Protein AF-A0A7Y1Y963-F1 (afdb_monomer)

Structure (mmCIF, N/CA/C/O backbone):
data_AF-A0A7Y1Y963-F1
#
_entry.id   AF-A0A7Y1Y963-F1
#
loop_
_atom_site.group_PDB
_atom_site.id
_atom_site.type_symbol
_atom_site.label_atom_id
_atom_site.label_alt_id
_atom_site.label_comp_id
_atom_site.label_asym_id
_atom_site.label_entity_id
_atom_site.label_seq_id
_atom_site.pdbx_PDB_ins_code
_atom_site.Cartn_x
_atom_site.Cartn_y
_atom_site.Cartn_z
_atom_site.occupancy
_atom_site.B_iso_or_equiv
_atom_site.auth_seq_id
_atom_site.auth_comp_id
_atom_site.auth_asym_id
_atom_site.auth_atom_id
_atom_site.pdbx_PDB_model_num
ATOM 1 N N . ILE A 1 1 ? 3.662 12.712 -25.554 1.00 60.94 1 ILE A N 1
ATOM 2 C CA . ILE A 1 1 ? 3.198 12.546 -24.156 1.00 60.94 1 ILE A CA 1
ATOM 3 C C . ILE A 1 1 ? 4.398 12.846 -23.269 1.00 60.94 1 ILE A C 1
ATOM 5 O O . ILE A 1 1 ? 5.497 12.451 -23.647 1.00 60.94 1 ILE A O 1
ATOM 9 N N . GLY A 1 2 ? 4.255 13.636 -22.201 1.00 76.06 2 GLY A N 1
ATOM 10 C CA . GLY A 1 2 ? 5.380 13.885 -21.294 1.00 76.06 2 GLY A CA 1
ATOM 11 C C . GLY A 1 2 ? 5.739 12.618 -20.499 1.00 76.06 2 GLY A C 1
ATOM 12 O O . GLY A 1 2 ? 4.855 11.796 -20.269 1.00 76.06 2 GLY A O 1
ATOM 13 N N . PRO A 1 3 ? 6.986 12.439 -20.021 1.00 73.12 3 PRO A N 1
ATOM 14 C CA . PRO A 1 3 ? 7.377 11.244 -19.255 1.00 73.12 3 PRO A CA 1
ATOM 15 C C . PRO A 1 3 ? 6.516 10.987 -18.005 1.00 73.12 3 PRO A C 1
ATOM 17 O O . PRO A 1 3 ? 6.282 9.843 -17.624 1.00 73.12 3 PRO A O 1
ATOM 20 N N . TRP A 1 4 ? 6.015 12.057 -17.381 1.00 78.69 4 TRP A N 1
ATOM 21 C CA . TRP A 1 4 ? 5.123 11.985 -16.222 1.00 78.69 4 TRP A CA 1
ATOM 22 C C . TRP A 1 4 ? 3.708 11.535 -16.593 1.00 78.69 4 TRP A C 1
ATOM 24 O O . TRP A 1 4 ? 3.141 10.701 -15.895 1.00 78.69 4 TRP A O 1
ATOM 34 N N . ASP A 1 5 ? 3.181 12.026 -17.717 1.00 86.19 5 ASP A N 1
ATOM 35 C CA . ASP A 1 5 ? 1.868 11.625 -18.229 1.00 86.19 5 ASP A CA 1
ATOM 36 C C . ASP A 1 5 ? 1.871 10.141 -18.626 1.00 86.19 5 ASP A C 1
ATOM 38 O O . ASP A 1 5 ? 0.906 9.431 -18.361 1.00 86.19 5 ASP A O 1
ATOM 42 N N . LEU A 1 6 ? 2.979 9.660 -19.210 1.00 87.81 6 LEU A N 1
ATOM 43 C CA . LEU A 1 6 ? 3.146 8.254 -19.579 1.00 87.81 6 LEU A CA 1
ATOM 44 C C . LEU A 1 6 ? 3.173 7.348 -18.344 1.00 87.81 6 LEU A C 1
ATOM 46 O O . LEU A 1 6 ? 2.456 6.351 -18.300 1.00 87.81 6 LEU A O 1
ATOM 50 N N . ARG A 1 7 ? 3.942 7.717 -17.310 1.00 91.44 7 ARG A N 1
ATOM 51 C CA . ARG A 1 7 ? 3.948 6.978 -16.039 1.00 91.44 7 ARG A CA 1
ATOM 52 C C . ARG A 1 7 ? 2.545 6.887 -15.458 1.00 91.44 7 ARG A C 1
ATOM 54 O O . ARG A 1 7 ? 2.111 5.803 -15.080 1.00 91.44 7 ARG A O 1
ATOM 61 N N . ASP A 1 8 ? 1.854 8.017 -15.358 1.00 91.62 8 ASP A N 1
ATOM 62 C CA . ASP A 1 8 ? 0.536 8.058 -14.735 1.00 91.62 8 ASP A CA 1
ATOM 63 C C . ASP A 1 8 ? -0.476 7.247 -15.564 1.00 91.62 8 ASP A C 1
ATOM 65 O O . ASP A 1 8 ? -1.256 6.489 -14.993 1.00 91.62 8 ASP A O 1
ATOM 69 N N . GLN A 1 9 ? -0.406 7.299 -16.899 1.00 93.31 9 GLN A N 1
ATOM 70 C CA . GLN A 1 9 ? -1.213 6.463 -17.793 1.00 93.31 9 GLN A CA 1
ATOM 71 C C . GLN A 1 9 ? -0.956 4.960 -17.591 1.00 93.31 9 GLN A C 1
ATOM 73 O O . GLN A 1 9 ? -1.911 4.184 -17.547 1.00 93.31 9 GLN A O 1
ATOM 78 N N . MET A 1 10 ? 0.308 4.553 -17.449 1.00 92.94 10 MET A N 1
ATOM 79 C CA . MET A 1 10 ? 0.702 3.151 -17.273 1.00 92.94 10 MET A CA 1
ATOM 8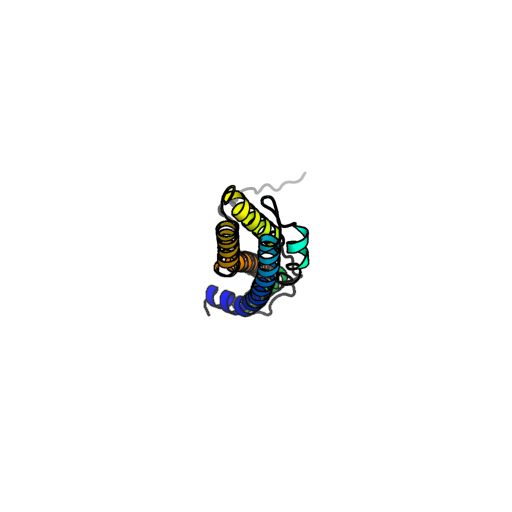0 C C . MET A 1 10 ? 0.369 2.616 -15.872 1.00 92.94 10 MET A C 1
ATOM 82 O O . MET A 1 10 ? -0.085 1.483 -15.725 1.00 92.94 10 MET A O 1
ATOM 86 N N . LEU A 1 11 ? 0.545 3.433 -14.829 1.00 94.50 11 LEU A N 1
ATOM 87 C CA . LEU A 1 11 ? 0.325 3.020 -13.440 1.00 94.50 11 LEU A CA 1
ATOM 88 C C . LEU A 1 11 ? -1.129 3.125 -12.982 1.00 94.50 11 LEU A C 1
ATOM 90 O O . LEU A 1 11 ? -1.519 2.419 -12.051 1.00 94.50 11 LEU A O 1
ATOM 94 N N . MET A 1 12 ? -1.948 3.986 -13.588 1.00 94.38 12 MET A N 1
ATOM 95 C CA . MET A 1 12 ? -3.344 4.176 -13.185 1.00 94.38 12 MET A CA 1
ATOM 96 C C . MET A 1 12 ? -4.179 2.882 -13.150 1.00 94.38 12 MET A C 1
ATOM 98 O O . MET A 1 12 ? -4.842 2.663 -12.134 1.00 94.38 12 MET A O 1
ATOM 102 N N . PRO A 1 13 ? -4.179 2.002 -14.174 1.00 91.50 13 PRO A N 1
ATOM 103 C CA . PRO A 1 13 ? -4.966 0.769 -14.108 1.00 91.50 13 PRO A CA 1
ATOM 104 C C . PRO A 1 13 ? -4.493 -0.157 -12.979 1.00 91.50 13 PRO A C 1
ATOM 106 O O . PRO A 1 13 ? -5.315 -0.631 -12.193 1.00 91.50 13 PRO A O 1
ATOM 109 N N . VAL A 1 14 ? -3.175 -0.328 -12.846 1.00 90.62 14 VAL A N 1
ATOM 110 C CA . VAL A 1 14 ? -2.538 -1.194 -11.844 1.00 90.62 14 VAL A CA 1
ATOM 111 C C . VAL A 1 14 ? -2.848 -0.708 -10.421 1.00 90.62 14 VAL A C 1
ATOM 113 O O . VAL A 1 14 ? -3.318 -1.458 -9.565 1.00 90.62 14 VAL A O 1
ATOM 116 N N . THR A 1 15 ? -2.626 0.581 -10.160 1.00 94.06 15 THR A N 1
ATOM 117 C CA . THR A 1 15 ? -2.832 1.177 -8.832 1.00 94.06 15 THR A CA 1
ATOM 118 C C . THR A 1 15 ? -4.307 1.223 -8.434 1.00 94.06 15 THR A C 1
ATOM 120 O O . THR A 1 15 ? -4.620 0.973 -7.270 1.00 94.06 15 THR A O 1
ATOM 123 N N . ASN A 1 16 ? -5.228 1.476 -9.371 1.00 93.94 16 ASN A N 1
ATOM 124 C CA . ASN A 1 16 ? -6.666 1.511 -9.091 1.00 93.94 16 ASN A CA 1
ATOM 125 C C . ASN A 1 16 ? -7.220 0.150 -8.661 1.00 93.94 16 ASN A C 1
ATOM 127 O O . ASN A 1 16 ? -8.017 0.083 -7.721 1.00 93.94 16 ASN A O 1
ATOM 131 N N . GLU A 1 17 ? -6.818 -0.928 -9.335 1.00 91.88 17 GLU A N 1
ATOM 132 C CA . GLU A 1 17 ? -7.259 -2.278 -8.985 1.00 91.88 17 GLU A CA 1
ATOM 133 C C . GLU A 1 17 ? -6.787 -2.666 -7.579 1.00 91.88 17 GLU A C 1
ATOM 135 O O . GLU A 1 17 ? -7.600 -3.024 -6.719 1.00 91.88 17 GLU A O 1
ATOM 140 N N . VAL A 1 18 ? -5.488 -2.503 -7.320 1.00 92.31 18 VAL A N 1
ATOM 141 C CA . VAL A 1 18 ? -4.861 -2.787 -6.023 1.00 92.31 18 VAL A CA 1
ATOM 142 C C . VAL A 1 18 ? -5.507 -1.955 -4.914 1.00 92.31 18 VAL A C 1
ATOM 144 O O . VAL A 1 18 ? -5.887 -2.491 -3.870 1.00 92.31 18 VAL A O 1
ATOM 147 N N . LEU A 1 19 ? -5.736 -0.658 -5.147 1.00 93.69 19 LEU A N 1
ATOM 148 C CA . LEU A 1 19 ? -6.400 0.205 -4.170 1.00 93.69 19 LEU A CA 1
ATOM 149 C C . LEU A 1 19 ? -7.834 -0.215 -3.887 1.00 93.69 19 LEU A C 1
ATOM 151 O O . LEU A 1 19 ? -8.263 -0.153 -2.734 1.00 93.69 19 LEU A O 1
ATOM 155 N N . ARG A 1 20 ? -8.587 -0.644 -4.902 1.00 93.38 20 ARG A N 1
ATOM 156 C CA . ARG A 1 20 ? -9.955 -1.126 -4.700 1.00 93.38 20 ARG A CA 1
ATOM 157 C C . ARG A 1 20 ? -9.974 -2.353 -3.793 1.00 93.38 20 ARG A C 1
ATOM 159 O O . ARG A 1 20 ? -10.817 -2.425 -2.898 1.00 93.38 20 ARG A O 1
ATOM 166 N N . ASN A 1 21 ? -9.045 -3.282 -4.004 1.00 92.50 21 ASN A N 1
ATOM 167 C CA . ASN A 1 21 ? -8.949 -4.508 -3.219 1.00 92.50 21 ASN A CA 1
ATOM 168 C C . ASN A 1 21 ? -8.524 -4.212 -1.775 1.00 92.50 21 ASN A C 1
ATOM 170 O O . ASN A 1 21 ? -9.249 -4.578 -0.852 1.00 92.50 21 ASN A O 1
ATOM 174 N N . ILE A 1 22 ? -7.447 -3.444 -1.578 1.00 93.75 22 ILE A N 1
ATOM 175 C CA . ILE A 1 22 ? -6.974 -3.046 -0.242 1.00 93.75 22 ILE A CA 1
ATOM 176 C C . ILE A 1 22 ? -8.062 -2.284 0.520 1.00 93.75 22 ILE A C 1
ATOM 178 O O . ILE A 1 22 ? -8.340 -2.586 1.677 1.00 93.75 22 ILE A O 1
ATOM 182 N N . LYS A 1 23 ? -8.736 -1.311 -0.110 1.00 94.75 23 LYS A N 1
ATOM 183 C CA . LYS A 1 23 ? -9.799 -0.541 0.562 1.00 94.75 23 LYS A CA 1
ATOM 184 C C . LYS A 1 23 ? -10.974 -1.427 0.981 1.00 94.75 23 LYS A C 1
ATOM 186 O O . LYS A 1 23 ? -11.581 -1.136 2.011 1.00 94.75 23 LYS A O 1
ATOM 191 N N . ARG A 1 24 ? -11.291 -2.486 0.225 1.00 94.44 24 ARG A N 1
ATOM 192 C CA . ARG A 1 24 ? -12.312 -3.472 0.611 1.00 94.44 24 ARG A CA 1
ATOM 193 C C . ARG A 1 24 ? -11.866 -4.276 1.830 1.00 94.44 24 ARG A C 1
ATOM 195 O O . ARG A 1 24 ? -12.595 -4.319 2.810 1.00 94.44 24 ARG A O 1
ATOM 202 N N . GLU A 1 25 ? -10.655 -4.819 1.801 1.00 94.00 25 GLU 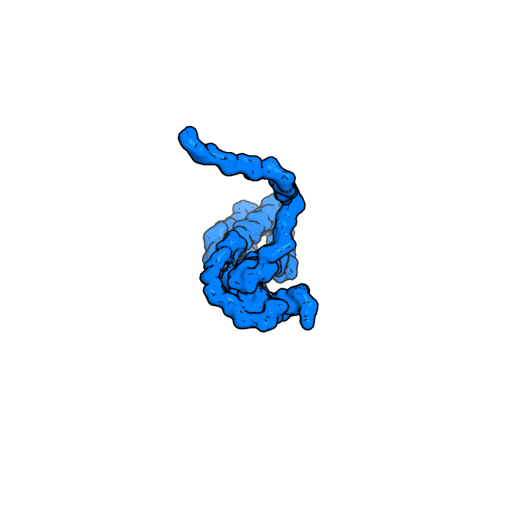A N 1
ATOM 203 C CA . GLU A 1 25 ? -10.098 -5.598 2.914 1.00 94.00 25 GLU A CA 1
ATOM 204 C C . GLU A 1 25 ? -9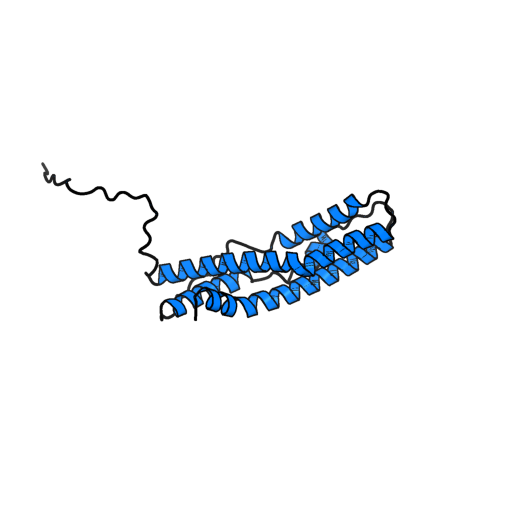.987 -4.763 4.200 1.00 94.00 25 GLU A C 1
ATOM 206 O O . GLU A 1 25 ? -10.311 -5.242 5.283 1.00 94.00 25 GLU A O 1
ATOM 211 N N . ILE A 1 26 ? -9.627 -3.477 4.099 1.00 95.50 26 ILE A N 1
ATOM 212 C CA . ILE A 1 26 ? -9.620 -2.566 5.254 1.00 95.50 26 ILE A CA 1
ATOM 213 C C . ILE A 1 26 ? -11.026 -2.411 5.855 1.00 95.50 26 ILE A C 1
ATOM 215 O O . ILE A 1 26 ? -11.158 -2.339 7.075 1.00 95.50 26 ILE A O 1
ATOM 219 N N . VAL A 1 27 ? -12.081 -2.353 5.032 1.00 96.00 27 VAL A N 1
ATOM 220 C CA . VAL A 1 27 ? -13.468 -2.313 5.534 1.00 96.00 27 VAL A CA 1
ATOM 221 C C . VAL A 1 27 ? -13.825 -3.610 6.254 1.00 96.00 27 VAL A C 1
ATOM 223 O O . VAL A 1 27 ? -14.456 -3.559 7.308 1.00 96.00 27 VAL A O 1
ATOM 226 N N . ASP A 1 28 ? -13.398 -4.752 5.723 1.00 95.06 28 ASP A N 1
ATOM 227 C CA . ASP A 1 28 ? -13.655 -6.054 6.336 1.00 95.06 28 ASP A CA 1
ATOM 228 C C . ASP A 1 28 ? -12.988 -6.148 7.723 1.00 95.06 28 ASP A C 1
ATOM 230 O O . ASP A 1 28 ? -13.656 -6.491 8.702 1.00 95.06 28 ASP A O 1
ATOM 234 N N . VAL A 1 29 ? -11.721 -5.725 7.854 1.00 95.38 29 VAL A N 1
ATOM 235 C CA . VAL A 1 29 ? -11.035 -5.632 9.160 1.00 95.38 29 VAL A CA 1
ATOM 236 C C . VAL A 1 29 ? -11.720 -4.625 10.084 1.00 95.38 29 VAL A C 1
ATOM 238 O O . VAL A 1 29 ? -11.922 -4.916 11.261 1.00 95.38 29 VAL A O 1
ATOM 241 N N . GLN A 1 30 ? -12.105 -3.451 9.572 1.00 96.62 30 GLN A N 1
ATOM 242 C CA . GLN A 1 30 ? -12.792 -2.428 10.362 1.00 96.62 30 GLN A CA 1
ATOM 243 C C . GLN A 1 30 ? -14.062 -2.983 11.012 1.00 96.62 30 GLN A C 1
ATOM 245 O O . GLN A 1 30 ? -14.306 -2.730 12.192 1.00 96.62 30 GLN A O 1
ATOM 250 N N . ASN A 1 31 ? -14.872 -3.715 10.249 1.00 95.88 31 ASN A N 1
ATOM 251 C CA . ASN A 1 31 ? -16.124 -4.274 10.746 1.00 95.88 31 ASN A CA 1
ATOM 252 C C . ASN A 1 31 ? -15.880 -5.300 11.858 1.00 95.88 31 ASN A C 1
ATOM 254 O O . ASN A 1 31 ? -16.574 -5.259 12.869 1.00 95.88 31 ASN A O 1
ATOM 258 N N . LEU A 1 32 ? -14.872 -6.166 11.703 1.00 94.56 32 LEU A N 1
ATOM 259 C CA . LEU A 1 32 ? -14.491 -7.142 12.728 1.00 94.56 32 LEU A CA 1
ATOM 260 C C . LEU A 1 32 ? -14.006 -6.455 14.007 1.00 94.56 32 LEU A C 1
ATOM 262 O O . LEU A 1 32 ? -14.518 -6.728 15.087 1.00 94.56 32 LEU A O 1
ATOM 266 N N . VAL A 1 33 ? -13.070 -5.512 13.878 1.00 95.12 33 VAL A N 1
ATOM 267 C CA . VAL A 1 33 ? -12.499 -4.784 15.018 1.00 95.12 33 VAL A CA 1
ATOM 268 C C . VAL A 1 33 ? -13.572 -4.007 15.780 1.00 95.12 33 VAL A C 1
ATOM 270 O O . VAL A 1 33 ? -13.591 -4.038 17.005 1.00 95.12 33 VAL A O 1
ATOM 273 N N . LEU A 1 34 ? -14.462 -3.297 15.080 1.00 94.12 34 LEU A N 1
ATOM 274 C CA . LEU A 1 34 ? -15.518 -2.520 15.736 1.00 94.12 34 LEU A CA 1
ATOM 275 C C . LEU A 1 34 ? -16.587 -3.407 16.381 1.00 94.12 34 LEU A C 1
ATOM 277 O O . LEU A 1 34 ? -17.174 -2.992 17.380 1.00 94.12 34 LEU A O 1
ATOM 281 N N . GLU A 1 35 ? -16.841 -4.595 15.831 1.00 93.25 35 GLU A N 1
ATOM 282 C CA . GLU A 1 35 ? -17.748 -5.558 16.449 1.00 93.25 35 GLU A CA 1
ATOM 283 C C . GLU A 1 35 ? -17.140 -6.162 17.719 1.00 93.25 35 GLU A C 1
ATOM 285 O O . GLU A 1 35 ? -17.793 -6.125 18.758 1.00 93.25 35 GLU A O 1
ATOM 290 N N . GLU A 1 36 ? -15.881 -6.615 17.685 1.00 92.12 36 GLU A N 1
ATOM 291 C CA . GLU A 1 36 ? -15.203 -7.148 18.879 1.00 92.12 36 GLU A CA 1
ATOM 292 C C . GLU A 1 36 ? -15.087 -6.088 19.983 1.00 92.12 36 GLU A C 1
ATOM 294 O O . GLU A 1 36 ? -15.414 -6.350 21.141 1.00 92.12 36 GLU A O 1
ATOM 299 N N . LEU A 1 37 ? -14.750 -4.84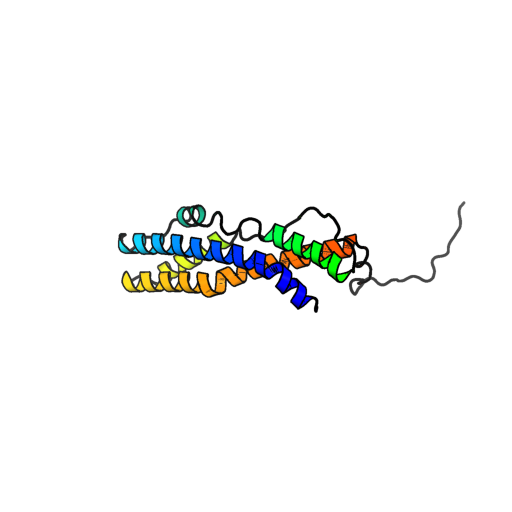7 19.617 1.00 90.62 37 LEU A N 1
ATOM 300 C CA . LEU A 1 37 ? -14.682 -3.720 20.550 1.00 90.62 37 LEU A CA 1
ATOM 301 C C . LEU A 1 37 ? -16.029 -3.402 21.220 1.00 90.62 37 LEU A C 1
ATOM 303 O O . LEU A 1 37 ? -16.066 -2.827 22.306 1.00 90.62 37 LEU A O 1
ATOM 307 N N . ARG A 1 38 ? -17.148 -3.729 20.566 1.00 86.75 38 ARG A N 1
ATOM 308 C CA . ARG A 1 38 ? -18.493 -3.527 21.114 1.00 86.75 38 ARG A CA 1
ATOM 309 C C . ARG A 1 38 ? -18.869 -4.609 22.125 1.00 86.75 38 ARG A C 1
ATOM 311 O O . ARG A 1 38 ? -19.702 -4.346 22.992 1.00 86.75 38 ARG A O 1
ATOM 318 N N . THR A 1 39 ? -18.318 -5.810 21.975 1.00 83.94 39 THR A N 1
ATOM 319 C CA . THR A 1 39 ? -18.688 -6.995 22.759 1.00 83.94 39 THR A CA 1
ATOM 320 C C . THR A 1 39 ? -17.733 -7.309 23.905 1.00 83.94 39 THR A C 1
ATOM 322 O O . THR A 1 39 ? -18.149 -7.978 24.847 1.00 83.94 39 THR A O 1
ATOM 325 N N . GLU A 1 40 ? -16.479 -6.863 23.830 1.00 72.69 40 GLU A N 1
ATOM 326 C CA . GLU A 1 40 ? -15.437 -7.206 24.803 1.00 72.69 40 GLU A CA 1
ATOM 327 C C . GLU A 1 40 ? -15.190 -6.125 25.876 1.00 72.69 40 GLU A C 1
ATOM 329 O O . GLU A 1 40 ? -15.635 -4.981 25.763 1.00 72.69 40 GLU A O 1
ATOM 334 N N . GLU A 1 41 ? -14.513 -6.529 26.959 1.00 67.69 41 GLU A N 1
ATOM 335 C CA . GLU A 1 41 ? -14.260 -5.735 28.171 1.00 67.69 41 GLU A CA 1
ATOM 336 C C . GLU A 1 41 ? -13.216 -4.609 27.979 1.00 67.69 41 GLU A C 1
ATOM 338 O O . GLU A 1 41 ? -12.631 -4.415 26.912 1.00 67.69 41 GLU A O 1
ATOM 343 N N . GLU A 1 42 ? -12.983 -3.841 29.050 1.00 70.62 42 GLU A N 1
ATOM 344 C CA . GLU A 1 42 ? -12.249 -2.567 29.083 1.00 70.62 42 GLU A CA 1
ATOM 345 C C . GLU A 1 42 ? -10.798 -2.639 28.553 1.00 70.62 42 GLU A C 1
ATOM 347 O O . GLU A 1 42 ? -10.286 -1.614 28.096 1.00 70.62 42 GLU A O 1
ATOM 352 N N . ASP A 1 43 ? -10.199 -3.834 28.472 1.00 80.94 43 ASP A N 1
ATOM 353 C CA . ASP A 1 43 ? -8.798 -4.082 28.080 1.00 80.94 43 ASP A CA 1
ATOM 354 C C . ASP A 1 43 ? -8.615 -4.845 26.752 1.00 80.94 43 ASP A C 1
ATOM 356 O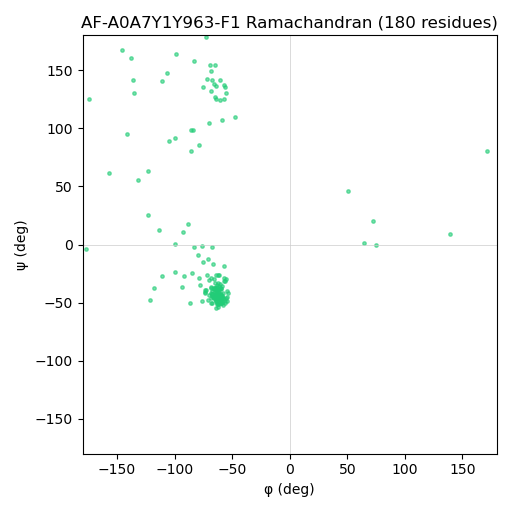 O . ASP A 1 43 ? -7.515 -5.312 26.435 1.00 80.94 43 ASP A O 1
ATOM 360 N N . TRP A 1 44 ? -9.674 -4.994 25.952 1.00 88.94 44 TRP A N 1
ATOM 361 C CA . TRP A 1 44 ? -9.569 -5.704 24.677 1.00 88.94 44 TRP A CA 1
ATOM 362 C C . TRP A 1 44 ? -8.565 -5.058 23.707 1.00 88.94 44 TRP A C 1
ATOM 364 O O . TRP A 1 44 ? -8.499 -3.833 23.561 1.00 88.94 44 TRP A O 1
ATOM 374 N N . ARG A 1 45 ? -7.823 -5.909 22.982 1.00 89.94 45 ARG A N 1
ATOM 375 C CA . ARG A 1 45 ? -6.895 -5.513 21.915 1.00 89.94 45 ARG A CA 1
ATOM 376 C C . ARG A 1 45 ? -7.024 -6.418 20.686 1.00 89.94 45 ARG A C 1
ATOM 378 O O . ARG A 1 45 ? -7.094 -7.641 20.836 1.00 89.94 45 ARG A O 1
ATOM 385 N N . PRO A 1 46 ? -6.931 -5.855 19.467 1.00 93.00 46 PRO A N 1
ATOM 386 C CA . PRO A 1 46 ? -6.964 -6.643 18.249 1.00 93.00 46 PRO A CA 1
ATOM 387 C C . PRO A 1 46 ? -5.707 -7.500 18.103 1.00 93.00 46 PRO A C 1
ATOM 389 O O . PRO A 1 46 ? -4.570 -7.020 18.180 1.00 93.00 46 PRO A O 1
ATOM 392 N N . LYS A 1 47 ? -5.908 -8.781 17.796 1.00 92.62 47 LYS A N 1
ATOM 393 C CA . LYS A 1 47 ? -4.813 -9.700 17.475 1.00 92.62 47 LYS A CA 1
ATOM 394 C C . LYS A 1 47 ? -4.297 -9.430 16.066 1.00 92.62 47 LYS A C 1
ATOM 396 O O . LYS A 1 47 ? -5.078 -9.368 15.119 1.00 92.62 47 LYS A O 1
ATOM 401 N N . ARG A 1 48 ? -2.973 -9.396 15.902 1.00 92.81 48 ARG A N 1
ATOM 402 C CA . ARG A 1 48 ? -2.326 -9.199 14.597 1.00 92.81 48 ARG A CA 1
ATOM 403 C C . ARG A 1 48 ? -2.786 -10.204 13.529 1.00 92.81 48 ARG A C 1
ATOM 405 O O . ARG A 1 48 ? -3.070 -9.813 12.403 1.00 92.81 48 ARG A O 1
ATOM 412 N N . ALA A 1 49 ? -2.970 -11.468 13.913 1.00 90.88 49 ALA A N 1
ATOM 413 C CA . ALA A 1 49 ? -3.423 -12.524 13.006 1.00 90.88 49 ALA A CA 1
ATOM 414 C C . ALA A 1 49 ? -4.768 -12.216 12.310 1.00 90.88 49 ALA A C 1
ATOM 416 O O . ALA A 1 49 ? -4.983 -12.656 11.181 1.00 90.88 49 ALA A O 1
ATOM 417 N N . MET A 1 50 ? -5.657 -11.435 12.943 1.00 90.12 50 MET A N 1
ATOM 418 C CA . MET A 1 50 ? -6.899 -10.966 12.313 1.00 90.12 50 MET A CA 1
ATOM 419 C C . MET A 1 50 ? -6.594 -10.123 11.070 1.00 90.12 50 MET A C 1
ATOM 421 O O . MET A 1 50 ? -7.162 -10.362 10.009 1.00 90.12 50 MET A O 1
ATOM 425 N N . PHE A 1 51 ? -5.659 -9.180 11.179 1.00 93.19 51 PHE A N 1
ATOM 426 C CA . PHE A 1 51 ? -5.282 -8.281 10.090 1.00 93.19 51 PHE A CA 1
ATOM 427 C C . PHE A 1 51 ? -4.584 -9.056 8.971 1.00 93.19 51 PHE A C 1
ATOM 429 O O . PHE A 1 51 ? -4.930 -8.881 7.803 1.00 93.19 51 PHE A O 1
ATOM 436 N N . ASP A 1 52 ? -3.663 -9.960 9.326 1.00 88.75 52 ASP A N 1
ATOM 437 C CA . ASP A 1 52 ? -2.935 -10.782 8.353 1.00 88.75 52 ASP A CA 1
ATOM 438 C C . ASP A 1 52 ? -3.891 -11.646 7.515 1.00 88.75 52 ASP A C 1
ATOM 440 O O . ASP A 1 52 ? -3.748 -11.725 6.298 1.00 88.75 52 ASP A O 1
ATOM 444 N N . SER A 1 53 ? -4.901 -12.260 8.143 1.00 82.56 53 SER A N 1
ATOM 445 C CA . SER A 1 53 ? -5.864 -13.124 7.443 1.00 82.56 53 SER A CA 1
ATOM 446 C C . SER A 1 53 ? -6.749 -12.391 6.428 1.00 82.56 53 SER A C 1
ATOM 448 O O . SER A 1 53 ? -7.150 -12.990 5.429 1.00 82.56 53 SER A O 1
ATOM 450 N N . VAL A 1 54 ? -7.033 -11.106 6.656 1.00 78.94 54 VAL A N 1
ATOM 451 C CA . VAL A 1 54 ? -7.941 -10.319 5.810 1.00 78.94 54 VAL A CA 1
ATOM 452 C C . VAL A 1 54 ? -7.182 -9.549 4.725 1.00 78.94 54 VAL A C 1
ATOM 454 O O . VAL A 1 54 ? -7.663 -9.473 3.600 1.00 78.94 54 VAL A O 1
ATOM 457 N N . LEU A 1 55 ? -5.983 -9.033 5.019 1.00 79.69 55 LEU A N 1
ATOM 458 C CA . LEU A 1 55 ? -5.199 -8.180 4.104 1.00 79.69 55 LEU A CA 1
ATOM 459 C C . LEU A 1 55 ? -4.191 -8.945 3.226 1.00 79.69 55 LEU A C 1
ATOM 461 O O . LEU A 1 55 ? -3.329 -8.350 2.579 1.00 79.69 55 LEU A O 1
ATOM 465 N N . ALA A 1 56 ? -4.264 -10.277 3.201 1.00 70.00 56 ALA A N 1
ATOM 466 C CA . ALA A 1 56 ? -3.282 -11.125 2.522 1.00 70.00 56 ALA A CA 1
ATOM 467 C C . ALA A 1 56 ? -3.323 -11.068 0.980 1.00 70.00 56 ALA A C 1
ATOM 469 O O . ALA A 1 56 ? -2.416 -11.601 0.332 1.00 70.00 56 ALA A O 1
ATOM 470 N N . HIS A 1 57 ? -4.365 -10.490 0.369 1.00 70.62 57 HIS A N 1
ATOM 471 C CA . HIS A 1 57 ? -4.627 -10.663 -1.065 1.00 70.62 57 HIS A CA 1
ATOM 472 C C . HIS A 1 57 ? -4.571 -9.364 -1.868 1.00 70.62 57 HIS A C 1
ATOM 474 O O . HIS A 1 57 ? -4.050 -9.385 -2.983 1.00 70.62 57 HIS A O 1
ATOM 480 N N . GLY A 1 58 ? -5.035 -8.241 -1.321 1.00 67.75 58 GLY A N 1
ATOM 481 C CA . GLY A 1 58 ? -5.191 -6.991 -2.064 1.00 67.75 58 GLY A CA 1
ATOM 482 C C . GLY A 1 58 ? -3.887 -6.353 -2.536 1.00 67.75 58 GLY A C 1
ATOM 483 O O . GLY A 1 58 ? -3.917 -5.519 -3.434 1.00 67.75 58 GLY A O 1
ATOM 484 N N . ALA A 1 59 ? -2.753 -6.760 -1.966 1.00 71.56 59 ALA A N 1
ATOM 485 C CA . ALA A 1 59 ? -1.433 -6.189 -2.211 1.00 71.56 59 ALA A CA 1
ATOM 486 C C . ALA A 1 59 ? -0.553 -6.978 -3.201 1.00 71.56 59 ALA A C 1
ATOM 488 O O . ALA A 1 59 ? 0.602 -6.600 -3.418 1.00 71.56 59 ALA A O 1
ATOM 489 N N . LYS A 1 60 ? -1.046 -8.091 -3.761 1.00 73.62 60 LYS A N 1
ATOM 490 C CA . LYS A 1 60 ? -0.228 -8.959 -4.619 1.00 73.62 60 LYS A CA 1
ATOM 491 C C . LYS A 1 60 ? 0.133 -8.267 -5.935 1.00 73.62 60 LYS A C 1
ATOM 493 O O . LYS A 1 60 ? -0.662 -7.536 -6.514 1.00 73.62 60 LYS A O 1
ATOM 498 N N . ASP A 1 61 ? 1.366 -8.505 -6.366 1.00 85.94 61 ASP A N 1
ATOM 499 C CA . ASP A 1 61 ? 1.912 -8.198 -7.691 1.00 85.94 61 ASP A CA 1
ATOM 500 C C . ASP A 1 61 ? 2.010 -6.719 -8.107 1.00 85.94 61 ASP A C 1
ATOM 502 O O . ASP A 1 61 ? 2.537 -6.449 -9.182 1.00 85.94 61 ASP A O 1
ATOM 506 N N . ILE A 1 62 ? 1.632 -5.748 -7.260 1.00 92.06 62 ILE A N 1
ATOM 507 C CA . ILE A 1 62 ? 1.804 -4.307 -7.556 1.00 92.06 62 ILE A CA 1
ATOM 508 C C . ILE A 1 62 ? 3.247 -3.954 -7.933 1.00 92.06 62 ILE A C 1
ATOM 510 O O . ILE A 1 62 ? 3.474 -3.182 -8.857 1.00 92.06 62 ILE A O 1
ATOM 514 N N . ALA A 1 63 ? 4.220 -4.529 -7.226 1.00 93.38 63 ALA A N 1
ATOM 515 C CA . ALA A 1 63 ? 5.632 -4.244 -7.437 1.00 93.38 63 ALA A CA 1
ATOM 516 C C . ALA A 1 63 ? 6.109 -4.779 -8.795 1.00 93.38 63 ALA A C 1
ATOM 518 O O . ALA A 1 63 ? 6.721 -4.052 -9.569 1.00 93.38 63 ALA A O 1
ATOM 519 N N . THR A 1 64 ? 5.745 -6.023 -9.112 1.00 94.12 64 THR A N 1
ATOM 520 C CA . THR A 1 64 ? 6.034 -6.666 -10.398 1.00 94.12 64 THR A CA 1
ATOM 521 C C . THR A 1 64 ? 5.381 -5.919 -11.557 1.00 94.12 64 THR A C 1
ATOM 523 O O . THR A 1 64 ? 6.069 -5.535 -12.495 1.00 94.12 64 THR A O 1
ATOM 526 N N . GLN A 1 65 ? 4.078 -5.642 -11.469 1.00 94.75 65 GLN A N 1
ATOM 527 C CA . GLN A 1 65 ? 3.331 -4.961 -12.531 1.00 94.75 65 GLN A CA 1
ATOM 528 C C . GLN A 1 65 ? 3.843 -3.535 -12.763 1.00 94.75 65 GLN A C 1
ATOM 530 O O . GLN A 1 65 ? 3.951 -3.086 -13.901 1.00 94.75 65 GLN A O 1
ATOM 535 N N . ALA A 1 66 ? 4.186 -2.816 -11.691 1.00 96.06 66 ALA A N 1
ATOM 536 C CA . ALA A 1 66 ? 4.765 -1.486 -11.812 1.00 96.06 66 ALA A CA 1
ATOM 537 C C . ALA A 1 66 ? 6.165 -1.523 -12.442 1.00 96.06 66 ALA A C 1
ATOM 539 O O . ALA A 1 66 ? 6.462 -0.678 -13.284 1.00 96.06 66 ALA A O 1
ATOM 540 N N . TYR A 1 67 ? 6.998 -2.504 -12.082 1.00 96.62 67 TYR A N 1
ATOM 541 C CA . TYR A 1 67 ? 8.302 -2.716 -12.711 1.00 96.62 67 TYR A CA 1
ATOM 542 C C . TYR A 1 67 ? 8.166 -2.987 -14.214 1.00 96.62 67 TYR A C 1
ATOM 544 O O . TYR A 1 67 ? 8.809 -2.318 -15.020 1.00 96.62 67 TYR A O 1
ATOM 552 N N . GLU A 1 68 ? 7.297 -3.923 -14.597 1.00 95.81 68 GLU A N 1
ATOM 553 C CA . GLU A 1 68 ? 7.031 -4.269 -15.999 1.00 95.81 68 GLU A CA 1
ATOM 554 C C . GLU A 1 68 ? 6.539 -3.052 -16.791 1.00 95.81 68 GLU A C 1
ATOM 556 O O . GLU A 1 68 ? 7.086 -2.749 -17.848 1.00 95.81 68 GLU A O 1
ATOM 561 N N . ALA A 1 69 ? 5.613 -2.272 -16.224 1.00 95.94 69 ALA A N 1
ATOM 562 C CA . ALA A 1 69 ? 5.155 -1.019 -16.818 1.00 95.94 69 ALA A CA 1
ATOM 563 C C . ALA A 1 69 ? 6.296 -0.006 -17.039 1.00 95.94 69 ALA A C 1
ATOM 565 O O . ALA A 1 69 ? 6.302 0.723 -18.030 1.00 95.94 69 ALA A O 1
ATOM 566 N N . GLY A 1 70 ? 7.278 0.040 -16.132 1.00 95.50 70 GLY A N 1
ATOM 567 C CA . GLY A 1 70 ? 8.484 0.851 -16.293 1.00 95.50 70 GLY A CA 1
ATOM 568 C C . GLY A 1 70 ? 9.354 0.385 -17.461 1.00 95.50 70 GLY A C 1
ATOM 569 O O . GLY A 1 70 ? 9.796 1.205 -18.268 1.00 95.50 70 GLY A O 1
ATOM 570 N N . VAL A 1 71 ? 9.572 -0.928 -17.579 1.00 96.56 71 VAL A N 1
ATOM 571 C CA . VAL A 1 71 ? 10.322 -1.526 -18.695 1.00 96.56 71 VAL A CA 1
ATOM 572 C C . VAL A 1 71 ? 9.624 -1.246 -20.025 1.00 96.56 71 VAL A C 1
ATOM 574 O O . VAL A 1 71 ? 10.280 -0.809 -20.971 1.00 96.56 71 VAL A O 1
ATOM 577 N N . ASP A 1 72 ? 8.306 -1.415 -20.098 1.00 96.00 72 ASP A N 1
ATOM 578 C CA . ASP A 1 72 ? 7.526 -1.138 -21.307 1.00 96.00 72 ASP A CA 1
ATOM 579 C C . ASP A 1 72 ? 7.624 0.335 -21.717 1.00 96.00 72 ASP A C 1
ATOM 581 O O . ASP A 1 72 ? 7.920 0.657 -22.873 1.00 96.00 72 ASP A O 1
ATOM 585 N N . ALA A 1 73 ? 7.484 1.240 -20.749 1.00 95.19 73 ALA A N 1
ATOM 586 C CA . ALA A 1 73 ? 7.592 2.670 -20.992 1.00 95.19 73 ALA A CA 1
ATOM 587 C C . ALA A 1 73 ? 9.002 3.092 -21.458 1.00 95.19 73 ALA A C 1
ATOM 589 O O . ALA A 1 73 ? 9.131 4.073 -22.193 1.00 95.19 73 ALA A O 1
ATOM 590 N N . SER A 1 74 ? 10.060 2.346 -21.110 1.00 95.12 74 SER A N 1
ATOM 591 C CA . SER A 1 74 ? 11.403 2.589 -21.662 1.00 95.12 74 SER A CA 1
ATOM 592 C C . SER A 1 74 ? 11.459 2.372 -23.177 1.00 95.12 74 SER A C 1
ATOM 594 O O . SER A 1 74 ? 12.125 3.133 -23.880 1.00 95.12 74 SER A O 1
ATOM 596 N N . GLY A 1 75 ? 10.718 1.381 -23.689 1.00 94.75 75 GLY A N 1
ATOM 597 C CA . GLY A 1 75 ? 10.580 1.126 -25.119 1.00 94.75 75 GLY A CA 1
ATOM 598 C C . GLY A 1 75 ? 9.834 2.255 -25.824 1.00 94.75 75 GLY A C 1
ATOM 599 O O . GLY A 1 75 ? 10.310 2.755 -26.841 1.00 94.75 75 GLY A O 1
ATOM 600 N N . GLU A 1 76 ? 8.725 2.727 -25.240 1.00 94.06 76 GLU A N 1
ATOM 601 C CA . GLU A 1 76 ? 7.987 3.876 -25.783 1.00 94.06 76 GLU A CA 1
ATOM 602 C C . GLU A 1 76 ? 8.844 5.147 -25.845 1.00 94.06 76 GLU A C 1
ATOM 604 O O . GLU A 1 76 ? 8.867 5.823 -26.872 1.00 94.06 76 GLU A O 1
ATOM 609 N N . ILE A 1 77 ? 9.584 5.470 -24.777 1.00 92.06 77 ILE A N 1
ATOM 610 C CA . ILE A 1 77 ? 10.455 6.659 -24.740 1.00 92.06 77 ILE A CA 1
ATOM 611 C C . ILE A 1 77 ? 11.594 6.550 -25.760 1.00 92.06 77 ILE A C 1
ATOM 613 O O . ILE A 1 77 ? 11.982 7.548 -26.367 1.00 92.06 77 ILE A O 1
ATOM 617 N N . ALA A 1 78 ? 12.139 5.349 -25.937 1.00 92.50 78 ALA A N 1
ATOM 618 C CA . ALA A 1 78 ? 13.230 5.086 -26.864 1.00 92.50 78 ALA A CA 1
ATOM 619 C C . ALA A 1 78 ? 12.788 4.942 -28.329 1.00 92.50 78 ALA A C 1
ATOM 621 O O . ALA A 1 78 ? 13.663 4.833 -29.191 1.00 92.50 78 ALA A O 1
ATOM 622 N N . ASP A 1 79 ? 11.477 4.889 -28.597 1.00 93.75 79 ASP A N 1
ATOM 623 C CA . ASP A 1 79 ? 10.889 4.461 -29.874 1.00 93.75 79 ASP A CA 1
ATOM 624 C C . ASP A 1 79 ? 11.464 3.109 -30.347 1.00 93.75 79 ASP A C 1
ATOM 626 O O . ASP A 1 79 ? 11.927 2.927 -31.476 1.00 93.75 79 ASP A O 1
ATOM 630 N N . ARG A 1 80 ? 11.530 2.148 -29.417 1.00 94.44 80 ARG A N 1
ATOM 631 C CA . ARG A 1 80 ? 12.091 0.805 -29.616 1.00 94.44 80 ARG A CA 1
ATOM 632 C C . ARG A 1 80 ? 11.210 -0.248 -28.960 1.00 94.44 80 ARG A C 1
ATOM 634 O O . ARG A 1 80 ? 10.445 0.023 -28.042 1.00 94.44 80 ARG A O 1
ATOM 641 N N . GLN A 1 81 ? 11.376 -1.496 -29.387 1.00 94.81 81 GLN A N 1
ATOM 642 C CA . GLN A 1 81 ? 10.791 -2.621 -28.666 1.00 94.81 81 GLN A CA 1
ATOM 643 C C . GLN A 1 81 ? 11.361 -2.668 -27.241 1.00 94.81 81 GLN A C 1
ATOM 645 O O . GLN A 1 81 ? 12.580 -2.745 -27.074 1.00 94.81 81 GLN A O 1
ATOM 650 N N . ALA A 1 82 ? 10.481 -2.658 -26.237 1.00 94.56 82 ALA A N 1
ATOM 651 C CA . ALA A 1 82 ? 10.880 -2.812 -24.844 1.00 94.56 82 ALA A CA 1
ATOM 652 C C . ALA A 1 82 ? 11.660 -4.129 -24.645 1.00 94.56 82 ALA A C 1
ATOM 654 O O . ALA A 1 82 ? 11.283 -5.166 -25.215 1.00 94.56 82 ALA A O 1
ATOM 655 N N . PRO A 1 83 ? 12.760 -4.110 -23.873 1.00 93.88 83 PRO A N 1
ATOM 656 C CA . PRO A 1 83 ? 13.546 -5.305 -23.612 1.00 93.88 83 PRO A CA 1
ATOM 657 C C . PRO A 1 83 ? 12.755 -6.286 -22.741 1.00 93.88 83 PRO A C 1
ATOM 659 O O . PRO A 1 83 ? 11.965 -5.900 -21.888 1.00 93.88 83 PRO A O 1
ATOM 662 N N . LYS A 1 84 ? 12.997 -7.586 -22.921 1.00 94.56 84 LYS A N 1
ATOM 663 C CA . LYS A 1 84 ? 12.423 -8.614 -22.045 1.00 94.56 84 LYS A CA 1
ATOM 664 C C . LYS A 1 84 ? 13.318 -8.789 -20.827 1.00 94.56 84 LYS A C 1
ATOM 666 O O . LYS A 1 84 ? 14.331 -9.483 -20.912 1.00 94.56 84 LYS A O 1
ATOM 671 N N . LEU A 1 85 ? 12.945 -8.160 -19.718 1.00 91.88 85 LEU A N 1
ATOM 672 C CA . LEU A 1 85 ? 13.680 -8.226 -18.458 1.00 91.88 85 LEU A CA 1
ATOM 673 C C . LEU A 1 85 ? 12.876 -9.006 -17.412 1.00 91.88 85 LEU A C 1
ATOM 675 O O . LEU A 1 85 ? 11.654 -8.865 -17.361 1.00 91.88 85 LEU A O 1
ATOM 679 N N . PRO A 1 86 ? 13.524 -9.839 -16.581 1.00 91.94 86 PRO A N 1
ATOM 680 C CA . PRO A 1 86 ? 12.851 -10.415 -15.427 1.00 91.94 86 PRO A CA 1
ATOM 681 C C . PRO A 1 86 ? 12.491 -9.298 -14.443 1.00 91.94 86 PRO A C 1
ATOM 683 O O . PRO A 1 86 ? 13.310 -8.418 -14.180 1.00 91.94 86 PRO A O 1
ATOM 686 N N . ALA A 1 87 ? 11.291 -9.353 -13.867 1.00 88.56 87 ALA A N 1
ATOM 687 C CA . ALA A 1 87 ? 10.930 -8.442 -12.793 1.00 88.56 87 ALA A CA 1
ATOM 688 C C . ALA A 1 87 ? 11.801 -8.703 -11.557 1.00 88.56 87 ALA A C 1
ATOM 690 O O . ALA A 1 87 ? 11.886 -9.833 -11.069 1.00 88.56 87 ALA A O 1
ATOM 691 N N . LEU A 1 88 ? 12.436 -7.647 -11.049 1.00 85.94 88 LEU A N 1
ATOM 692 C CA . LEU A 1 88 ? 13.287 -7.685 -9.859 1.00 85.94 88 LEU A CA 1
ATOM 693 C C . LEU A 1 88 ? 12.777 -6.678 -8.816 1.00 85.94 88 LEU A C 1
ATOM 695 O O . LEU A 1 88 ? 13.482 -5.715 -8.508 1.00 85.94 88 LEU A O 1
ATOM 699 N N . PRO A 1 89 ? 11.547 -6.859 -8.297 1.00 81.12 89 PRO A N 1
ATOM 700 C CA . PRO A 1 89 ? 10.958 -5.898 -7.384 1.00 81.12 89 PRO A CA 1
ATOM 701 C C . PRO A 1 89 ? 11.744 -5.807 -6.077 1.00 81.12 89 PRO A C 1
ATOM 703 O O . PRO A 1 89 ? 12.127 -6.821 -5.489 1.00 81.12 89 PRO A O 1
ATOM 706 N N . THR A 1 90 ? 11.956 -4.582 -5.605 1.00 86.75 90 THR A N 1
ATOM 707 C CA . THR A 1 90 ? 12.739 -4.291 -4.388 1.00 86.75 90 THR A CA 1
ATOM 708 C C . THR A 1 90 ? 11.876 -3.772 -3.241 1.00 86.75 90 THR A C 1
ATOM 710 O O . THR A 1 90 ? 12.188 -3.988 -2.070 1.00 86.75 90 THR A O 1
ATOM 713 N N . HIS A 1 91 ? 10.753 -3.140 -3.568 1.00 90.69 91 HIS A N 1
ATOM 714 C CA . HIS A 1 91 ? 9.766 -2.606 -2.648 1.00 90.69 91 HIS A CA 1
ATOM 715 C C . HIS A 1 91 ? 8.519 -3.485 -2.662 1.00 90.69 91 HIS A C 1
ATOM 717 O O . HIS A 1 91 ? 8.132 -4.067 -3.673 1.00 90.69 91 HIS A O 1
ATOM 723 N N . SER A 1 92 ? 7.852 -3.568 -1.516 1.00 88.38 92 SER A N 1
ATOM 724 C CA . SER A 1 92 ? 6.602 -4.307 -1.380 1.00 88.38 92 SER A CA 1
ATOM 725 C C . SER A 1 92 ? 5.676 -3.619 -0.388 1.00 88.38 92 SER A C 1
ATOM 727 O O . SER A 1 92 ? 6.083 -2.749 0.382 1.00 88.38 92 SER A O 1
ATOM 729 N N . LEU A 1 93 ? 4.421 -4.053 -0.375 1.00 88.75 93 LEU A N 1
ATOM 730 C CA . LEU A 1 93 ? 3.431 -3.635 0.613 1.00 88.75 93 LEU A CA 1
ATOM 731 C C . LEU A 1 93 ? 3.441 -4.517 1.874 1.00 88.75 93 LEU A C 1
ATOM 733 O O . LEU A 1 93 ? 2.482 -4.481 2.638 1.00 88.75 93 LEU A O 1
ATOM 737 N N . ALA A 1 94 ? 4.502 -5.292 2.133 1.00 83.88 94 ALA A N 1
ATOM 738 C CA . ALA A 1 94 ? 4.562 -6.198 3.287 1.00 83.88 94 ALA A CA 1
ATOM 739 C C . ALA A 1 94 ? 4.362 -5.481 4.642 1.00 83.88 94 ALA A C 1
ATOM 741 O O . ALA A 1 94 ? 3.782 -6.052 5.563 1.00 83.88 94 ALA A O 1
ATOM 742 N N . GLY A 1 95 ? 4.782 -4.214 4.751 1.00 88.12 95 GLY A N 1
ATOM 743 C CA . GLY A 1 95 ? 4.580 -3.388 5.948 1.00 88.12 95 GLY A CA 1
ATOM 744 C C . GLY A 1 95 ? 3.151 -2.865 6.139 1.00 88.12 95 GLY A C 1
ATOM 745 O O . GLY A 1 95 ? 2.802 -2.465 7.242 1.00 88.12 95 GLY A O 1
ATOM 746 N N . LEU A 1 96 ? 2.292 -2.911 5.110 1.00 90.25 96 LEU A N 1
ATOM 747 C CA . LEU A 1 96 ? 0.939 -2.333 5.146 1.00 90.25 96 LEU A CA 1
ATOM 748 C C . LEU A 1 96 ? 0.113 -2.866 6.324 1.00 90.25 96 LEU A C 1
ATOM 750 O O . LEU A 1 96 ? -0.540 -2.096 7.024 1.00 90.25 96 LEU A O 1
ATOM 754 N N . VAL A 1 97 ? 0.156 -4.181 6.543 1.00 91.69 97 VAL A N 1
ATOM 755 C CA . VAL A 1 97 ? -0.606 -4.831 7.614 1.00 91.69 97 VAL A CA 1
ATOM 756 C C . VAL A 1 97 ? -0.066 -4.445 8.990 1.00 91.69 97 VAL A C 1
ATOM 758 O O . VAL A 1 97 ? -0.847 -4.244 9.918 1.00 91.69 97 VAL A O 1
ATOM 761 N N . THR A 1 98 ? 1.257 -4.307 9.113 1.00 93.12 98 THR A N 1
ATOM 762 C CA . THR A 1 98 ? 1.904 -3.895 10.363 1.00 93.12 98 THR A CA 1
ATOM 763 C C . THR A 1 98 ? 1.505 -2.501 10.748 1.00 93.12 98 THR A C 1
ATOM 765 O O . THR A 1 98 ? 0.936 -2.312 11.817 1.00 93.12 98 THR A O 1
ATOM 768 N N . ASP A 1 99 ? 1.704 -1.568 9.836 1.00 95.06 99 ASP A N 1
ATOM 769 C CA . ASP A 1 99 ? 1.453 -0.171 10.109 1.00 95.06 99 ASP A CA 1
ATOM 770 C C . ASP A 1 99 ? -0.040 0.078 10.416 1.00 95.06 99 ASP A C 1
ATOM 772 O O . ASP A 1 99 ? -0.374 0.916 11.252 1.00 95.06 99 ASP A O 1
ATOM 776 N N . LEU A 1 100 ? -0.965 -0.652 9.768 1.00 95.88 100 LEU A N 1
ATOM 777 C CA . LEU A 1 100 ? -2.401 -0.526 10.050 1.00 95.88 100 LEU A CA 1
ATOM 778 C C . LEU A 1 100 ? -2.760 -1.104 11.418 1.00 95.88 100 LEU A C 1
ATOM 780 O O . LEU A 1 100 ? -3.535 -0.495 12.153 1.00 95.88 100 LEU A O 1
ATOM 784 N N . TRP A 1 101 ? -2.217 -2.274 11.756 1.00 96.69 101 TRP A N 1
ATOM 785 C CA . TRP A 1 101 ? -2.435 -2.879 13.065 1.00 96.69 101 TRP A CA 1
ATOM 786 C C . TRP A 1 101 ? -1.902 -1.977 14.185 1.00 96.69 101 TRP A C 1
ATOM 788 O O . TRP A 1 101 ? -2.642 -1.697 15.126 1.00 96.69 101 TRP A O 1
ATOM 798 N N . GLU A 1 102 ? -0.682 -1.453 14.047 1.00 97.31 102 GLU A N 1
ATOM 799 C CA . GLU A 1 102 ? -0.083 -0.511 15.001 1.00 97.31 102 GLU A CA 1
ATOM 800 C C . GLU A 1 102 ? -0.933 0.755 15.141 1.00 97.31 102 GLU A C 1
ATOM 802 O O . GLU A 1 102 ? -1.311 1.113 16.251 1.00 97.31 102 GLU A O 1
ATOM 807 N N . ALA A 1 103 ? -1.365 1.364 14.032 1.00 97.69 103 ALA A N 1
ATOM 808 C CA . ALA A 1 103 ? -2.211 2.557 14.079 1.00 97.69 103 ALA A CA 1
ATOM 809 C C . ALA A 1 103 ? -3.556 2.321 14.793 1.00 97.69 103 ALA A C 1
ATOM 811 O O . ALA A 1 103 ? -4.097 3.229 15.430 1.00 97.69 103 ALA A O 1
ATOM 812 N N . VAL A 1 104 ? -4.136 1.122 14.672 1.00 97.62 104 VAL A N 1
ATOM 813 C CA . VAL A 1 104 ? -5.369 0.760 15.389 1.00 97.62 104 VAL A CA 1
ATOM 814 C C . VAL A 1 104 ? -5.090 0.527 16.873 1.00 97.62 104 VAL A C 1
ATOM 816 O O . VAL A 1 104 ? -5.876 0.983 17.701 1.00 97.62 104 VAL A O 1
ATOM 819 N N . VAL A 1 105 ? -3.986 -0.141 17.217 1.00 96.81 105 VAL A N 1
ATOM 820 C CA . VAL A 1 105 ? -3.560 -0.330 18.613 1.00 96.81 105 VAL A CA 1
ATOM 821 C C . VAL A 1 105 ? -3.308 1.020 19.284 1.00 96.81 105 VAL A C 1
ATOM 823 O O . VAL A 1 105 ? -3.878 1.278 20.339 1.00 96.81 105 VAL A O 1
ATOM 826 N N . ASP A 1 106 ? -2.570 1.919 18.637 1.00 97.25 106 ASP A N 1
ATOM 827 C CA . ASP A 1 106 ? -2.311 3.272 19.135 1.00 97.25 106 ASP A CA 1
ATOM 828 C C . ASP A 1 106 ? -3.610 4.064 19.336 1.00 97.25 106 ASP A C 1
ATOM 830 O O . ASP A 1 106 ? -3.766 4.801 20.310 1.00 97.25 106 ASP A O 1
ATOM 834 N N . ALA A 1 107 ? -4.587 3.893 18.440 1.00 96.50 107 ALA A N 1
ATOM 835 C CA . ALA A 1 107 ? -5.887 4.546 18.557 1.00 96.50 107 ALA A CA 1
ATOM 836 C C . ALA A 1 107 ? -6.723 4.031 19.739 1.00 96.50 107 ALA A C 1
ATOM 838 O O . ALA A 1 107 ? -7.539 4.793 20.267 1.00 96.50 107 ALA A O 1
ATOM 839 N N . ILE A 1 108 ? -6.539 2.768 20.135 1.00 94.56 108 ILE A N 1
ATOM 840 C CA . ILE A 1 108 ? -7.145 2.176 21.334 1.00 94.56 108 ILE A CA 1
ATOM 841 C C . ILE A 1 108 ? -6.405 2.674 22.579 1.00 94.56 108 ILE A C 1
ATOM 843 O O . ILE A 1 108 ? -7.042 3.183 23.503 1.00 94.56 108 ILE A O 1
ATOM 847 N N . ASP A 1 109 ? -5.076 2.621 22.571 1.00 93.75 109 ASP A N 1
ATOM 848 C CA . ASP A 1 109 ? -4.223 3.012 23.698 1.00 93.75 109 ASP A CA 1
ATOM 849 C C . ASP A 1 109 ? -4.328 4.506 24.018 1.00 93.75 109 ASP A C 1
ATOM 851 O O . ASP A 1 109 ? -4.344 4.906 25.181 1.00 93.75 109 ASP A O 1
ATOM 855 N N . GLY A 1 110 ? -4.531 5.344 23.002 1.00 94.06 110 GLY A N 1
ATOM 856 C CA . GLY A 1 110 ? -4.831 6.766 23.169 1.00 94.06 110 GLY A CA 1
ATOM 857 C C . GLY A 1 110 ? -6.195 7.064 23.810 1.00 94.06 110 GLY A C 1
ATOM 858 O O . GLY A 1 110 ? -6.522 8.231 24.017 1.00 94.06 110 GLY A O 1
ATOM 859 N N . THR A 1 111 ? -7.006 6.044 24.113 1.00 92.81 111 THR A N 1
ATOM 860 C CA . THR A 1 111 ? -8.353 6.179 24.700 1.00 92.81 111 THR A CA 1
ATOM 861 C C . THR A 1 111 ? -8.522 5.425 26.023 1.00 92.81 111 THR A C 1
ATOM 863 O O . THR A 1 111 ? -9.635 5.054 26.402 1.00 92.81 111 THR A O 1
ATOM 866 N N . VAL A 1 112 ? -7.427 5.204 26.755 1.00 88.19 112 VAL A N 1
ATOM 867 C CA . VAL A 1 112 ? -7.473 4.665 28.125 1.00 88.19 112 VAL A CA 1
ATOM 868 C C . VAL A 1 112 ? -8.368 5.541 29.012 1.00 88.19 112 VAL A C 1
ATOM 870 O O . VAL A 1 112 ? -8.243 6.765 29.029 1.00 88.19 112 VAL A O 1
ATOM 873 N N . GLY A 1 113 ? -9.296 4.908 29.737 1.00 85.19 113 GLY A N 1
ATOM 874 C CA . GLY A 1 113 ? -10.291 5.584 30.580 1.00 85.19 113 GLY A CA 1
ATOM 875 C C . GLY A 1 113 ? -11.446 6.256 29.823 1.00 85.19 113 GLY A C 1
ATOM 876 O O . GLY A 1 113 ? -12.323 6.840 30.458 1.00 85.19 113 GLY A O 1
ATOM 877 N N . ALA A 1 114 ? -11.472 6.185 28.488 1.00 88.00 114 ALA A N 1
ATOM 878 C CA . ALA A 1 114 ? -12.585 6.678 27.685 1.00 88.00 114 ALA A CA 1
ATOM 879 C C . ALA A 1 114 ? -13.719 5.646 27.599 1.00 88.00 114 ALA A C 1
ATOM 881 O O . ALA A 1 114 ? -13.511 4.437 27.719 1.00 88.00 114 ALA A O 1
ATOM 882 N N . SER A 1 115 ? -14.931 6.118 27.312 1.00 88.88 115 SER A N 1
ATOM 883 C CA . SER A 1 115 ? -16.075 5.239 27.068 1.00 88.88 115 SER A CA 1
ATOM 884 C C . SER A 1 115 ? -15.874 4.383 25.810 1.00 88.88 115 SER A C 1
ATOM 886 O O . SER A 1 115 ? -15.224 4.798 24.847 1.00 88.88 115 SER A O 1
ATOM 888 N N . GLY A 1 116 ? -16.528 3.216 25.746 1.00 88.00 116 GLY A N 1
ATOM 889 C CA . GLY A 1 116 ? -16.487 2.358 24.550 1.00 88.00 116 GLY A CA 1
ATOM 890 C C . GLY A 1 116 ? -16.916 3.080 23.262 1.00 88.00 116 GLY A C 1
ATOM 891 O O . GLY A 1 116 ? -16.384 2.818 22.184 1.00 88.00 116 GLY A O 1
ATOM 892 N N . ARG A 1 117 ? -17.809 4.076 23.366 1.00 89.81 117 ARG A N 1
ATOM 893 C CA . ARG A 1 117 ? -18.200 4.934 22.236 1.00 89.81 117 ARG A CA 1
ATOM 894 C C . ARG A 1 117 ? -17.043 5.804 21.742 1.00 89.81 117 ARG A C 1
ATOM 896 O O . ARG A 1 117 ? -16.863 5.940 20.534 1.00 89.81 117 ARG A O 1
ATOM 903 N N . GLU A 1 118 ? -16.285 6.412 22.648 1.00 92.19 118 GLU A N 1
ATOM 904 C CA . GLU A 1 118 ? -15.137 7.260 22.305 1.00 92.19 118 GLU A CA 1
ATOM 905 C C . GLU A 1 118 ? -13.997 6.436 21.706 1.00 92.19 118 GLU A C 1
ATOM 907 O O . GLU A 1 118 ? -13.438 6.829 20.678 1.00 92.19 118 GLU A O 1
ATOM 912 N N . ARG A 1 119 ? -13.729 5.256 22.277 1.00 92.69 119 ARG A N 1
ATOM 913 C CA . ARG A 1 119 ? -12.773 4.279 21.740 1.00 92.69 119 ARG A CA 1
ATOM 914 C C . ARG A 1 119 ? -13.158 3.833 20.329 1.00 92.69 119 ARG A C 1
ATOM 916 O O . ARG A 1 119 ? -12.354 3.947 19.405 1.00 92.69 119 ARG A O 1
ATOM 923 N N . GLY A 1 120 ? -14.416 3.434 20.119 1.00 93.75 120 GLY A N 1
ATOM 924 C CA . GLY A 1 120 ? -14.926 3.064 18.794 1.00 93.75 120 GLY A CA 1
ATOM 925 C C . GLY A 1 120 ? -14.857 4.210 17.782 1.00 93.75 120 GLY A C 1
ATOM 926 O O . GLY A 1 120 ? -14.501 3.999 16.622 1.00 93.75 120 GLY A O 1
ATOM 927 N N . ALA A 1 121 ? -15.117 5.447 18.215 1.00 95.69 121 ALA A N 1
ATOM 928 C CA . ALA A 1 121 ? -14.955 6.622 17.365 1.00 95.69 121 ALA A CA 1
ATOM 929 C C . ALA A 1 121 ? -13.483 6.882 16.993 1.00 95.69 121 ALA A C 1
ATOM 931 O O . ALA A 1 121 ? -13.215 7.292 15.863 1.00 95.69 121 ALA A O 1
ATOM 932 N N . SER A 1 122 ? -12.538 6.644 17.910 1.00 96.81 122 SER A N 1
ATOM 933 C CA . SER A 1 122 ? -11.094 6.738 17.651 1.00 96.81 122 SER A CA 1
ATOM 934 C C . SER A 1 122 ? -10.654 5.735 16.586 1.00 96.81 122 SER A C 1
ATOM 936 O O . SER A 1 122 ? -10.165 6.131 15.528 1.00 96.81 122 SER A O 1
ATOM 938 N N . VAL A 1 123 ? -10.970 4.457 16.794 1.00 96.94 123 VAL A N 1
ATOM 939 C CA . VAL A 1 123 ? -10.670 3.372 15.850 1.00 96.94 123 VAL A CA 1
ATOM 940 C C . VAL A 1 123 ? -11.314 3.618 14.481 1.00 96.94 123 VAL A C 1
ATOM 942 O O . VAL A 1 123 ? -10.661 3.497 13.444 1.00 96.94 123 VAL A O 1
ATOM 945 N N . GLY A 1 124 ? -12.582 4.041 14.451 1.00 97.75 124 GLY A N 1
ATOM 946 C CA . GLY A 1 124 ? -13.281 4.368 13.207 1.00 97.75 124 GLY A CA 1
ATOM 947 C C . GLY A 1 124 ? -12.631 5.514 12.420 1.00 97.75 124 GLY A C 1
ATOM 948 O O . GLY A 1 124 ? -12.604 5.476 11.186 1.00 97.75 124 GLY A O 1
ATOM 949 N N . ARG A 1 125 ? -12.066 6.523 13.103 1.00 98.31 125 ARG A N 1
ATOM 950 C CA . ARG A 1 125 ? -11.289 7.593 12.451 1.00 98.31 125 ARG A CA 1
ATOM 951 C C . ARG A 1 125 ? -9.992 7.059 11.853 1.00 98.31 125 ARG A C 1
ATOM 953 O O . ARG A 1 125 ? -9.697 7.412 10.713 1.00 98.31 125 ARG A O 1
ATOM 960 N N . THR A 1 126 ? -9.278 6.185 12.561 1.00 98.25 126 THR A N 1
ATOM 961 C CA . THR A 1 126 ? -8.059 5.541 12.051 1.00 98.25 126 THR A CA 1
ATOM 962 C C . THR A 1 126 ? -8.337 4.779 10.761 1.00 98.25 126 THR A C 1
ATOM 964 O O . THR A 1 126 ? -7.719 5.069 9.739 1.00 98.25 126 THR A O 1
ATOM 967 N N . PHE A 1 127 ? -9.339 3.894 10.741 1.00 98.12 127 PHE A N 1
ATOM 968 C CA . PHE A 1 127 ? -9.708 3.175 9.516 1.00 98.12 127 PHE A CA 1
ATOM 969 C C . PHE A 1 127 ? -10.123 4.114 8.377 1.00 98.12 127 PHE A C 1
ATOM 971 O O . PHE A 1 127 ? -9.795 3.881 7.213 1.00 98.12 127 PHE A O 1
ATOM 978 N N . ARG A 1 128 ? -10.828 5.210 8.681 1.00 97.94 128 ARG A N 1
ATOM 979 C CA . ARG A 1 128 ? -11.192 6.208 7.668 1.00 97.94 128 ARG A CA 1
ATOM 980 C C . ARG A 1 128 ? -9.968 6.900 7.069 1.00 97.94 128 ARG A C 1
ATOM 982 O O . ARG A 1 128 ? -9.913 7.004 5.844 1.00 97.94 128 ARG A O 1
ATOM 989 N N . ALA A 1 129 ? -9.022 7.348 7.892 1.00 97.75 129 ALA A N 1
ATOM 990 C CA . ALA A 1 129 ? -7.768 7.938 7.421 1.00 97.75 129 ALA A CA 1
ATOM 991 C C . ALA A 1 129 ? -7.009 6.942 6.532 1.00 97.75 129 ALA A C 1
ATOM 993 O O . ALA A 1 129 ? -6.565 7.279 5.434 1.00 97.75 129 ALA A O 1
ATOM 994 N N . TRP A 1 130 ? -6.997 5.674 6.945 1.00 97.06 130 TRP A N 1
ATOM 995 C CA . TRP A 1 130 ? -6.351 4.602 6.207 1.00 97.06 130 TRP A CA 1
ATOM 996 C C . TRP A 1 130 ? -6.926 4.346 4.815 1.00 97.06 130 TRP A C 1
ATOM 998 O O . TRP A 1 130 ? -6.182 4.257 3.839 1.00 97.06 130 TRP A O 1
ATOM 1008 N N . ARG A 1 131 ? -8.255 4.288 4.695 1.00 95.38 131 ARG A N 1
ATOM 1009 C CA . ARG A 1 131 ? -8.934 4.093 3.401 1.00 95.38 131 ARG A CA 1
ATOM 1010 C C . ARG A 1 131 ? -8.870 5.313 2.483 1.00 95.38 131 ARG A C 1
ATOM 1012 O O . ARG A 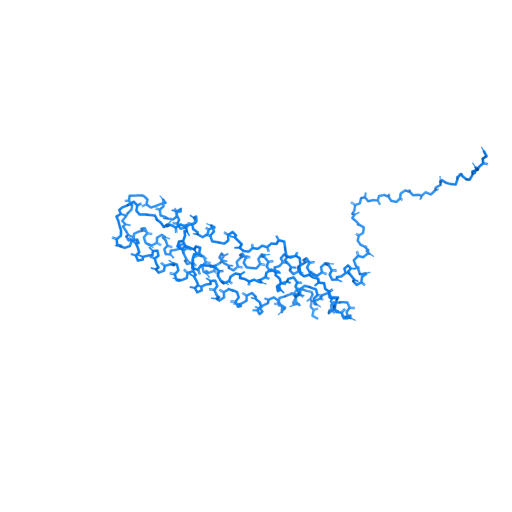1 131 ? -9.026 5.153 1.271 1.00 95.38 131 ARG A O 1
ATOM 1019 N N . THR A 1 132 ? -8.731 6.511 3.047 1.00 94.06 132 THR A N 1
ATOM 1020 C CA . THR A 1 132 ? -8.786 7.761 2.275 1.00 94.06 132 THR A CA 1
ATOM 1021 C C . THR A 1 132 ? -7.415 8.103 1.714 1.00 94.06 132 THR A C 1
ATOM 1023 O O . THR A 1 132 ? -7.308 8.260 0.504 1.00 94.06 132 THR A O 1
ATOM 1026 N N . ASP A 1 133 ? -6.380 8.097 2.557 1.00 95.00 133 ASP A N 1
ATOM 1027 C CA . ASP A 1 133 ? -5.079 8.665 2.192 1.00 95.00 133 ASP A CA 1
ATOM 1028 C C . ASP A 1 133 ? -3.951 7.637 2.280 1.00 95.00 133 ASP A C 1
ATOM 1030 O O . ASP A 1 133 ? 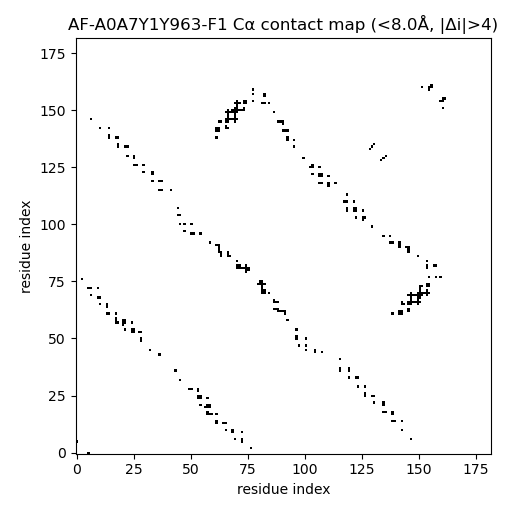-3.146 7.476 1.367 1.00 95.00 133 ASP A O 1
ATOM 1034 N N . GLU A 1 134 ? -3.883 6.905 3.385 1.00 96.00 134 GLU A N 1
ATOM 1035 C CA . GLU A 1 134 ? -2.654 6.214 3.771 1.00 96.00 134 GLU A CA 1
ATOM 1036 C C . GLU A 1 134 ? -2.410 4.918 2.968 1.00 96.00 134 GLU A C 1
ATOM 1038 O O . GLU A 1 134 ? -1.273 4.611 2.598 1.00 96.00 134 GLU A O 1
ATOM 1043 N N . ALA A 1 135 ? -3.476 4.194 2.603 1.00 94.12 135 ALA A N 1
ATOM 1044 C CA . ALA A 1 135 ? -3.389 3.087 1.649 1.00 94.12 135 ALA A CA 1
ATOM 1045 C C . ALA A 1 135 ? -2.969 3.574 0.251 1.00 94.12 135 ALA A C 1
ATOM 1047 O O . ALA A 1 135 ? -2.126 2.955 -0.397 1.00 94.12 135 ALA A O 1
ATOM 1048 N N . GLU A 1 136 ? -3.513 4.710 -0.196 1.00 95.31 136 GLU A N 1
ATOM 1049 C CA . GLU A 1 136 ? -3.155 5.317 -1.481 1.00 95.31 136 GLU A CA 1
ATOM 1050 C C . GLU A 1 136 ? -1.697 5.756 -1.512 1.00 95.31 136 GLU A C 1
ATOM 1052 O O . GLU A 1 136 ? -0.975 5.436 -2.458 1.00 95.31 136 GLU A O 1
ATOM 1057 N N . ARG A 1 137 ? -1.241 6.415 -0.446 1.00 95.81 137 ARG A N 1
ATOM 1058 C CA . ARG A 1 137 ? 0.144 6.849 -0.292 1.00 95.81 137 ARG A CA 1
ATOM 1059 C C . ARG A 1 137 ? 1.118 5.678 -0.421 1.00 95.81 137 ARG A C 1
ATOM 1061 O O . ARG A 1 137 ? 2.064 5.779 -1.200 1.00 95.81 137 ARG A O 1
ATOM 1068 N N . ARG A 1 138 ? 0.881 4.564 0.287 1.00 94.56 138 ARG A N 1
ATOM 1069 C CA . ARG A 1 138 ? 1.753 3.374 0.220 1.00 94.56 138 ARG A CA 1
ATOM 1070 C C . ARG A 1 138 ? 1.736 2.707 -1.152 1.00 94.56 138 ARG A C 1
ATOM 1072 O O . ARG A 1 138 ? 2.802 2.404 -1.682 1.00 94.56 138 ARG A O 1
ATOM 1079 N N . VAL A 1 139 ? 0.555 2.507 -1.744 1.00 94.69 139 VAL A N 1
ATOM 1080 C CA . VAL A 1 139 ? 0.442 1.907 -3.086 1.00 94.69 139 VAL A CA 1
ATOM 1081 C C . VAL A 1 139 ? 1.182 2.758 -4.113 1.00 94.69 139 VAL A C 1
ATOM 1083 O O . VAL A 1 139 ? 1.979 2.229 -4.884 1.00 94.69 139 VAL A O 1
ATOM 1086 N N . ARG A 1 140 ? 0.981 4.081 -4.086 1.00 94.81 140 ARG A N 1
ATOM 1087 C CA . ARG A 1 140 ? 1.652 5.009 -5.000 1.00 94.81 140 ARG A CA 1
ATOM 1088 C C . ARG A 1 140 ? 3.166 5.001 -4.806 1.00 94.81 140 ARG A C 1
ATOM 1090 O O . ARG A 1 140 ? 3.897 4.993 -5.789 1.00 94.81 140 ARG A O 1
ATOM 1097 N N . GLN A 1 141 ? 3.637 4.977 -3.559 1.00 94.88 141 GLN A N 1
ATOM 1098 C CA . GLN A 1 141 ? 5.065 4.931 -3.250 1.00 94.88 141 GLN A CA 1
ATOM 1099 C C . GLN A 1 141 ? 5.735 3.684 -3.842 1.00 94.88 141 GLN A C 1
ATOM 1101 O O . GLN A 1 141 ? 6.743 3.818 -4.533 1.00 94.88 141 GLN A O 1
ATOM 1106 N N . VAL A 1 142 ? 5.161 2.497 -3.613 1.00 95.19 142 VAL A N 1
ATOM 1107 C CA . VAL A 1 142 ? 5.691 1.237 -4.161 1.00 95.19 142 VAL A CA 1
ATOM 1108 C C . VAL A 1 142 ? 5.625 1.244 -5.687 1.00 95.19 142 VAL A C 1
ATOM 1110 O O . VAL A 1 142 ? 6.635 0.993 -6.336 1.00 95.19 142 VAL A O 1
ATOM 1113 N N . ALA A 1 143 ? 4.478 1.604 -6.269 1.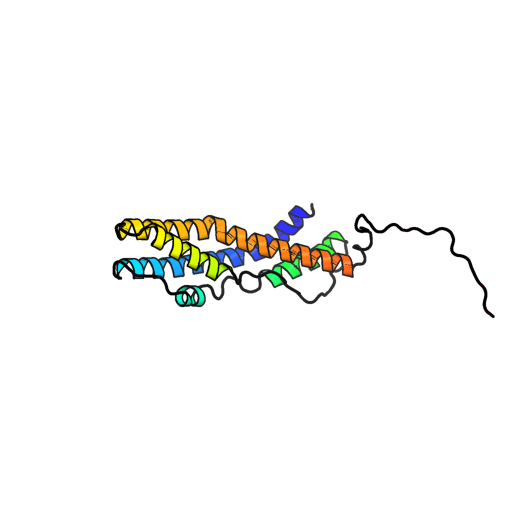00 95.81 143 ALA A N 1
ATOM 1114 C CA . ALA A 1 143 ? 4.305 1.619 -7.719 1.00 95.81 143 ALA A CA 1
ATOM 1115 C C . ALA A 1 143 ? 5.286 2.576 -8.414 1.00 95.81 143 ALA A C 1
ATOM 1117 O O . ALA A 1 143 ? 5.890 2.230 -9.422 1.00 95.81 143 ALA A O 1
ATOM 1118 N N . HIS A 1 144 ? 5.494 3.775 -7.866 1.00 95.81 144 HIS A N 1
ATOM 1119 C CA . HIS A 1 144 ? 6.431 4.738 -8.444 1.00 95.81 144 HIS A CA 1
ATOM 1120 C C . HIS A 1 144 ? 7.882 4.262 -8.337 1.00 95.81 144 HIS A C 1
ATOM 1122 O O . HIS A 1 144 ? 8.643 4.429 -9.289 1.00 95.81 144 HIS A O 1
ATOM 1128 N N . ALA A 1 145 ? 8.275 3.698 -7.191 1.00 95.50 145 ALA A N 1
ATOM 1129 C CA . ALA A 1 145 ? 9.631 3.200 -6.994 1.00 95.50 145 ALA A CA 1
ATOM 1130 C C . ALA A 1 145 ? 9.958 2.080 -7.992 1.00 95.50 145 ALA A C 1
ATOM 1132 O O . ALA A 1 145 ? 10.988 2.135 -8.663 1.00 95.50 145 ALA A O 1
ATOM 1133 N N . GLU A 1 146 ? 9.043 1.125 -8.149 1.00 96.44 146 GLU A N 1
ATOM 1134 C CA . GLU A 1 146 ? 9.233 -0.017 -9.041 1.00 96.44 146 GLU A CA 1
ATOM 1135 C C . GLU A 1 146 ? 9.142 0.359 -10.519 1.00 96.44 146 GLU A C 1
ATOM 1137 O O . GLU A 1 146 ? 9.978 -0.076 -11.307 1.00 96.44 146 GLU A O 1
ATOM 1142 N N . TYR A 1 147 ? 8.229 1.259 -10.891 1.00 96.38 147 TYR A N 1
ATOM 1143 C CA . TYR A 1 147 ? 8.195 1.827 -12.240 1.00 96.38 147 TYR A CA 1
ATOM 1144 C C . TYR A 1 147 ? 9.515 2.496 -12.614 1.00 96.38 147 TYR A C 1
ATOM 1146 O O . TYR A 1 147 ? 10.052 2.267 -13.696 1.00 96.38 147 TYR A O 1
ATOM 1154 N N . ASN A 1 148 ? 10.069 3.313 -11.717 1.00 94.69 148 ASN A N 1
ATOM 1155 C CA . ASN A 1 148 ? 11.337 3.987 -11.977 1.00 94.69 148 ASN A CA 1
ATOM 1156 C C . ASN A 1 148 ? 12.492 2.981 -12.097 1.00 94.69 148 ASN A C 1
ATOM 1158 O O . ASN A 1 148 ? 13.364 3.165 -12.945 1.00 94.69 148 ASN A O 1
ATOM 1162 N N . ALA A 1 149 ? 12.490 1.919 -11.286 1.00 95.69 149 ALA A N 1
ATOM 1163 C CA . ALA A 1 149 ? 13.481 0.850 -11.370 1.00 95.69 149 ALA A CA 1
ATOM 1164 C C . ALA A 1 149 ? 13.396 0.093 -12.709 1.00 95.69 149 ALA A C 1
ATOM 1166 O O . ALA A 1 149 ? 14.419 -0.102 -13.365 1.00 95.69 149 ALA A O 1
ATOM 1167 N N . GLY A 1 150 ? 12.186 -0.267 -13.148 1.00 95.69 150 GLY A N 1
ATOM 1168 C CA . GLY A 1 150 ? 11.949 -0.908 -14.444 1.00 95.69 150 GLY A CA 1
ATOM 1169 C C . GLY A 1 150 ? 12.333 -0.017 -15.624 1.00 95.69 150 GLY A C 1
ATOM 1170 O O . GLY A 1 150 ? 13.033 -0.458 -16.532 1.00 95.69 150 GLY A O 1
ATOM 1171 N N . MET A 1 151 ? 11.965 1.266 -15.572 1.00 95.38 151 MET A N 1
ATOM 1172 C CA . MET A 1 151 ? 12.342 2.267 -16.573 1.00 95.38 151 MET A CA 1
ATOM 1173 C C . MET A 1 151 ? 13.861 2.395 -16.701 1.00 95.38 151 MET A C 1
ATOM 1175 O O . MET A 1 151 ? 14.396 2.353 -17.807 1.00 95.38 151 MET A O 1
ATOM 1179 N N . ALA A 1 152 ? 14.566 2.528 -15.575 1.00 94.06 152 ALA A N 1
ATOM 1180 C CA . ALA A 1 152 ? 16.020 2.633 -15.566 1.00 94.06 152 ALA A CA 1
ATOM 1181 C C . ALA A 1 152 ? 16.680 1.373 -16.148 1.00 94.06 152 ALA A C 1
ATOM 1183 O O . ALA A 1 152 ? 17.553 1.486 -17.006 1.00 94.06 152 ALA A O 1
ATOM 1184 N N . ALA A 1 153 ? 16.223 0.186 -15.739 1.00 95.12 153 ALA A N 1
ATOM 1185 C CA . ALA A 1 153 ? 16.726 -1.084 -16.259 1.00 95.12 153 ALA A CA 1
ATOM 1186 C C . ALA A 1 153 ? 16.460 -1.241 -17.766 1.00 95.12 153 ALA A C 1
ATOM 1188 O O . ALA A 1 153 ? 17.325 -1.701 -18.510 1.00 95.12 153 ALA A O 1
ATOM 1189 N N . GLY A 1 154 ? 15.282 -0.825 -18.232 1.00 95.62 154 GLY A N 1
ATOM 1190 C CA . GLY A 1 154 ? 14.917 -0.863 -19.642 1.00 95.62 154 GLY A CA 1
ATOM 1191 C C . GLY A 1 154 ? 15.766 0.079 -20.502 1.00 95.62 154 GLY A C 1
ATOM 1192 O O . GLY A 1 154 ? 16.292 -0.333 -21.536 1.00 95.62 154 GLY A O 1
ATOM 1193 N N . LEU A 1 155 ? 15.985 1.317 -20.047 1.00 94.12 155 LEU A N 1
ATOM 1194 C CA . LEU A 1 155 ? 16.851 2.282 -20.735 1.00 94.12 155 LEU A CA 1
ATOM 1195 C C . LEU A 1 155 ? 18.320 1.835 -20.769 1.00 94.12 155 LEU A C 1
ATOM 1197 O O . LEU A 1 155 ? 18.997 2.048 -21.778 1.00 94.12 155 LEU A O 1
ATOM 1201 N N . ASP A 1 156 ? 18.811 1.209 -19.698 1.00 94.44 156 ASP A N 1
ATOM 1202 C CA . ASP A 1 156 ? 20.152 0.619 -19.646 1.00 94.44 156 ASP A CA 1
ATOM 1203 C C . ASP A 1 156 ? 20.295 -0.531 -20.653 1.00 94.44 156 ASP A C 1
ATOM 1205 O O . ASP A 1 156 ? 21.190 -0.511 -21.498 1.00 94.44 156 ASP A O 1
ATOM 1209 N N . ALA A 1 157 ? 19.335 -1.459 -20.681 1.00 94.75 157 ALA A N 1
ATOM 1210 C CA . ALA A 1 157 ? 19.315 -2.566 -21.638 1.00 94.75 157 ALA A CA 1
ATOM 1211 C C . ALA A 1 157 ? 19.200 -2.110 -23.108 1.00 94.75 157 ALA A C 1
ATOM 1213 O O . ALA A 1 157 ? 19.667 -2.804 -24.013 1.00 94.75 157 ALA A O 1
ATOM 1214 N N . LEU A 1 158 ? 18.610 -0.938 -23.364 1.00 94.31 158 LEU A N 1
ATOM 1215 C CA . LEU A 1 158 ? 18.555 -0.312 -24.690 1.00 94.31 158 LEU A CA 1
ATOM 1216 C C . LEU A 1 158 ? 19.828 0.480 -25.049 1.00 94.31 158 LEU A C 1
ATOM 1218 O O . LEU A 1 158 ? 19.917 1.012 -26.163 1.00 94.31 158 LEU A O 1
ATOM 1222 N N . GLY A 1 159 ? 20.803 0.561 -24.139 1.00 92.19 159 GLY A N 1
ATOM 1223 C CA . GLY A 1 159 ? 22.058 1.295 -24.313 1.00 92.19 159 GLY A CA 1
ATOM 1224 C C . GLY A 1 159 ? 21.900 2.816 -24.256 1.00 92.19 159 GLY A C 1
ATOM 1225 O O . GLY A 1 159 ? 22.749 3.536 -24.775 1.00 92.19 159 GLY A O 1
ATOM 1226 N N . ILE A 1 160 ? 20.805 3.314 -23.673 1.00 85.88 160 ILE A N 1
ATOM 1227 C CA . ILE A 1 160 ? 20.489 4.750 -23.581 1.00 85.88 160 ILE A CA 1
ATOM 1228 C C . ILE A 1 160 ? 21.034 5.350 -22.277 1.00 85.88 160 ILE A C 1
ATOM 1230 O O . ILE A 1 160 ? 21.377 6.530 -22.242 1.00 85.88 160 ILE A O 1
ATOM 1234 N N . ALA A 1 161 ? 21.181 4.548 -21.216 1.00 69.12 161 ALA A N 1
ATOM 1235 C CA . ALA A 1 161 ? 21.677 5.015 -19.916 1.00 69.12 161 ALA A CA 1
ATOM 1236 C C . ALA A 1 161 ? 23.205 5.263 -19.853 1.00 69.12 161 ALA A C 1
ATOM 1238 O O . ALA A 1 161 ? 23.713 5.737 -18.835 1.00 69.12 161 ALA A O 1
ATOM 1239 N N . HIS A 1 162 ? 23.959 5.022 -20.930 1.00 53.53 162 HIS A N 1
ATOM 1240 C CA . HIS A 1 162 ? 25.386 5.353 -21.000 1.00 53.53 162 HIS A CA 1
ATOM 1241 C C . HIS A 1 162 ? 25.601 6.806 -21.444 1.00 53.53 162 HIS A C 1
ATOM 1243 O O . HIS A 1 162 ? 25.880 7.089 -22.606 1.00 53.53 162 HIS A O 1
ATOM 1249 N N . GLY A 1 163 ? 25.464 7.740 -20.498 1.00 45.25 163 GLY A N 1
ATOM 1250 C CA . GLY A 1 163 ? 25.752 9.159 -20.742 1.00 45.25 163 GLY A CA 1
ATOM 1251 C C . GLY A 1 163 ? 25.620 10.107 -19.550 1.00 45.25 163 GLY A C 1
ATOM 1252 O O . GLY A 1 163 ? 25.933 11.284 -19.696 1.00 45.25 163 GLY A O 1
ATOM 1253 N N . ILE A 1 164 ? 25.189 9.635 -18.375 1.00 42.62 164 ILE A N 1
ATOM 1254 C CA . ILE A 1 164 ? 25.288 10.413 -17.136 1.00 42.62 164 ILE A CA 1
ATOM 1255 C C . ILE A 1 164 ? 26.435 9.821 -16.327 1.00 42.62 164 ILE A C 1
ATOM 1257 O O . ILE A 1 164 ? 26.255 8.892 -15.542 1.00 42.62 164 ILE A O 1
ATOM 1261 N N . ASP A 1 165 ? 27.632 10.343 -16.572 1.00 43.84 165 ASP A N 1
ATOM 1262 C CA . ASP A 1 165 ? 28.745 10.183 -15.646 1.00 43.84 165 ASP A CA 1
ATOM 1263 C C . ASP A 1 165 ? 28.280 10.742 -14.284 1.00 43.84 165 ASP A C 1
ATOM 1265 O O . ASP A 1 165 ? 27.777 11.874 -14.238 1.00 43.84 165 ASP A O 1
ATOM 1269 N N . PRO A 1 166 ? 28.343 9.987 -13.172 1.00 42.56 166 PRO A N 1
ATOM 1270 C CA . PRO A 1 166 ? 28.108 10.578 -11.862 1.00 42.56 166 PRO A CA 1
ATOM 1271 C C . PRO A 1 166 ? 29.090 11.748 -11.681 1.00 42.56 166 PRO A C 1
ATOM 1273 O O . PRO A 1 166 ? 30.268 11.595 -12.013 1.00 42.56 166 PRO A O 1
ATOM 1276 N N . PRO A 1 167 ? 28.661 12.917 -11.166 1.00 37.38 167 PRO A N 1
ATOM 1277 C CA . PRO A 1 167 ? 29.581 14.022 -10.933 1.00 37.38 167 PRO A CA 1
ATOM 1278 C C . PRO A 1 167 ? 30.676 13.552 -9.967 1.00 37.38 167 PRO A C 1
ATOM 1280 O O . PRO A 1 167 ? 30.406 13.344 -8.785 1.00 37.38 167 PRO A O 1
ATOM 1283 N N . GLY A 1 168 ? 31.896 13.344 -10.475 1.00 45.88 168 GLY A N 1
ATOM 1284 C CA . GLY A 1 168 ? 33.053 13.005 -9.642 1.00 45.88 168 GLY A CA 1
ATOM 1285 C C . GLY A 1 168 ? 34.038 11.947 -10.145 1.00 45.88 168 GLY A C 1
ATOM 1286 O O . GLY A 1 168 ? 34.912 11.575 -9.364 1.00 45.88 168 GLY A O 1
ATOM 1287 N N . ARG A 1 169 ? 33.978 11.456 -11.390 1.00 42.16 169 ARG A N 1
ATOM 1288 C CA . ARG A 1 169 ? 35.134 10.751 -11.974 1.00 42.16 169 ARG A CA 1
ATOM 1289 C C . ARG A 1 169 ? 35.924 11.682 -12.884 1.00 42.16 169 ARG A C 1
ATOM 1291 O O . ARG A 1 169 ? 35.652 11.802 -14.069 1.00 42.16 169 ARG A O 1
ATOM 1298 N N . ASP A 1 170 ? 36.918 12.331 -12.283 1.00 40.41 170 ASP A N 1
ATOM 1299 C CA . ASP A 1 170 ? 38.041 12.936 -12.995 1.00 40.41 170 ASP A CA 1
ATOM 1300 C C . ASP A 1 170 ? 38.607 11.931 -14.007 1.00 40.41 170 ASP A C 1
ATOM 1302 O O . ASP A 1 170 ? 39.242 10.938 -13.642 1.00 40.41 170 ASP A O 1
ATOM 1306 N N . ILE A 1 171 ? 38.402 12.208 -15.293 1.00 46.09 171 ILE A N 1
ATOM 1307 C CA . ILE A 1 171 ? 39.252 11.674 -16.350 1.00 46.09 171 ILE A CA 1
ATOM 1308 C C . ILE A 1 171 ? 40.509 12.540 -16.335 1.00 46.09 171 ILE A C 1
ATOM 1310 O O . ILE A 1 171 ? 40.612 13.537 -17.045 1.00 46.09 171 ILE A O 1
ATOM 1314 N N . ALA A 1 172 ? 41.461 12.175 -15.483 1.00 40.53 172 ALA A N 1
ATOM 1315 C CA . ALA A 1 172 ? 42.842 12.564 -15.689 1.00 40.53 172 ALA A CA 1
ATOM 1316 C C . ALA A 1 172 ? 43.473 11.548 -16.649 1.00 40.53 172 ALA A C 1
ATOM 1318 O O . ALA A 1 172 ? 43.888 10.468 -16.240 1.00 40.53 172 ALA A O 1
ATOM 1319 N N . ASP A 1 173 ? 43.549 11.906 -17.923 1.00 52.94 173 ASP A N 1
ATOM 1320 C CA . ASP A 1 173 ? 44.683 11.519 -18.760 1.00 52.94 173 ASP A CA 1
ATOM 1321 C C . ASP A 1 173 ? 45.095 12.765 -19.536 1.00 52.94 173 ASP A C 1
ATOM 1323 O O . ASP A 1 173 ? 44.215 13.469 -20.047 1.00 52.94 173 ASP A O 1
ATOM 1327 N N . PRO A 1 174 ? 46.390 13.117 -19.547 1.00 46.97 174 PRO A N 1
ATOM 1328 C CA . PRO A 1 174 ? 47.022 13.124 -20.862 1.00 46.97 174 PRO A CA 1
ATOM 1329 C C . PRO A 1 174 ? 48.557 12.964 -20.808 1.00 46.97 174 PRO A C 1
ATOM 1331 O O . PRO A 1 174 ? 49.221 13.907 -21.209 1.00 46.97 174 PRO A O 1
ATOM 1334 N N . ASP A 1 175 ? 49.139 11.868 -20.290 1.00 46.97 175 ASP A N 1
ATOM 1335 C CA . ASP A 1 175 ? 50.564 11.501 -20.558 1.00 46.97 175 ASP A CA 1
ATOM 1336 C C . ASP A 1 175 ? 51.096 10.330 -19.699 1.00 46.97 175 ASP A C 1
ATOM 1338 O O . ASP A 1 175 ? 51.872 10.506 -18.757 1.00 46.97 175 ASP A O 1
ATOM 1342 N N . ALA A 1 176 ? 50.800 9.085 -20.075 1.00 42.56 176 ALA A N 1
ATOM 1343 C CA . ALA A 1 176 ? 51.618 7.947 -19.635 1.00 42.56 176 ALA A CA 1
ATOM 1344 C C . ALA A 1 176 ? 51.980 7.022 -20.801 1.00 42.56 176 ALA A C 1
ATOM 1346 O O . ALA A 1 176 ? 51.776 5.809 -20.777 1.00 42.56 176 ALA A O 1
ATOM 1347 N N . THR A 1 177 ? 52.599 7.611 -21.826 1.00 43.69 177 THR A N 1
ATOM 1348 C CA . THR A 1 177 ? 53.504 6.864 -22.701 1.00 43.69 177 THR A CA 1
ATOM 1349 C C . THR A 1 177 ? 54.770 6.528 -21.915 1.00 43.69 177 THR A C 1
ATOM 1351 O O . THR A 1 177 ? 55.630 7.388 -21.782 1.00 43.69 177 THR A O 1
ATOM 1354 N N . VAL A 1 178 ? 54.948 5.276 -21.481 1.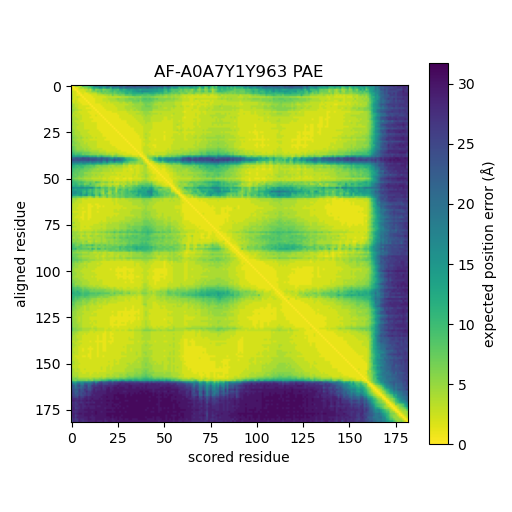00 38.34 178 VAL A N 1
ATOM 1355 C CA . VAL A 1 178 ? 56.276 4.634 -21.505 1.00 38.34 178 VAL A CA 1
ATOM 1356 C C . VAL A 1 178 ? 56.126 3.169 -21.898 1.00 38.34 178 VAL A C 1
ATOM 1358 O O . VAL A 1 178 ? 55.918 2.270 -21.088 1.00 38.34 178 VAL A O 1
ATOM 1361 N N . ILE A 1 179 ? 56.311 2.942 -23.193 1.00 39.56 179 ILE A N 1
ATOM 1362 C CA . ILE A 1 179 ? 56.880 1.708 -23.722 1.00 39.56 179 ILE A CA 1
ATOM 1363 C C . ILE A 1 179 ? 58.323 1.613 -23.206 1.00 39.56 179 ILE A C 1
ATOM 1365 O O . ILE A 1 179 ? 59.114 2.513 -23.486 1.00 39.56 179 ILE A O 1
ATOM 1369 N N . ARG A 1 180 ? 58.693 0.507 -22.546 1.00 34.25 180 ARG A N 1
ATOM 1370 C CA . ARG A 1 180 ? 59.808 -0.360 -22.984 1.00 34.25 180 ARG A CA 1
ATOM 1371 C C . ARG A 1 180 ? 59.931 -1.626 -22.138 1.00 34.25 180 ARG A C 1
ATOM 1373 O O . ARG A 1 180 ? 60.105 -1.578 -20.928 1.00 34.25 180 ARG A O 1
ATOM 1380 N N . ALA A 1 181 ? 59.901 -2.743 -22.855 1.00 39.09 181 ALA A N 1
ATOM 1381 C CA . ALA A 1 181 ? 60.419 -4.034 -22.443 1.00 39.09 181 ALA A CA 1
ATOM 1382 C C . ALA A 1 181 ? 61.956 -4.026 -22.434 1.00 39.09 181 ALA A C 1
ATOM 1384 O O . ALA A 1 181 ? 62.564 -3.452 -23.344 1.00 39.09 181 ALA A O 1
ATOM 1385 N N . SER A 1 182 ? 62.556 -4.705 -21.455 1.00 50.12 182 SER A N 1
ATOM 1386 C CA . SER A 1 182 ? 63.642 -5.702 -21.573 1.00 50.12 182 SER A CA 1
ATOM 1387 C C . SER A 1 182 ? 63.931 -6.270 -20.189 1.00 50.12 182 SER A C 1
ATOM 1389 O O . SER A 1 182 ? 64.151 -5.450 -19.272 1.00 50.12 182 SER A O 1
#

Sequence (182 aa):
IGPWDLRDQMLMPVTNEVLRNIKREIVDVQNLVLEELRTEEEDWRPKRAMFDSVLAHGAKDIATQAYEAGVDASGEIADRQAPKLPALPTHSLAGLVTDLWEAVVDAIDGTVGASGRERGASVGRTFRAWRTDEAERRVRQVAHAEYNAGMAAGLDALGIAHGIDPPGRDIADPDATVIRAS

Radius of gyration: 24.5 Å; Cα contacts (8 Å, |Δi|>4): 189; chains: 1; bounding box: 82×27×60 Å

Foldseek 3Di:
DDLVVLLCVQLVVLLVQLLVQQLVLLVVLLVVVLVCLVVDDLDDADDLVSLCVSRVPSFPCLLVSLLVSLQCVLCVVVVHHRDDDHQDGDDGCPCVSVVLSVCLRVLQVVQRVHDSVSSSVSNVVSSVCCSPPVVSVRSCVSSVVSSNVSNQVRCVVVVNPPPDDPPDDDPDDDDDDDDDDD

Secondary structure (DSSP, 8-state):
--HHHHHHHHHHHHHHHHHHHHHHHHHHHHHHHHHHHHHS-TT----HHHHHHHSSSTTTTHHHHHHHHHHHHHHHHHTSPPP---------STTHHHHHHHHHHHHHHTTTT--HHHHHHHHHHHHHHIIIIIHHHHHHHHHHHHHHHHHHHHHHHTT-STT---TT-----S--------

Solvent-accessible surface area (backbone atoms only — not comparable to full-atom values): 10480 Å² total; per-residue (Å²): 130,55,76,67,57,48,50,51,63,60,43,46,65,61,52,51,54,35,48,54,39,39,45,50,32,51,50,56,48,47,54,52,54,53,50,50,60,72,74,50,67,100,82,72,74,89,59,66,67,62,49,53,72,54,58,71,61,34,64,66,59,48,26,45,54,21,16,49,47,13,17,47,48,25,8,65,76,66,75,45,83,45,65,94,69,83,74,77,62,87,57,72,62,79,56,55,57,53,57,51,51,50,50,42,50,51,30,46,65,76,30,74,95,51,54,67,67,56,28,50,51,38,37,51,48,47,54,48,49,36,62,68,47,52,52,52,50,53,54,51,51,36,32,52,54,23,18,50,51,19,23,52,52,24,28,44,75,71,64,66,58,80,76,73,75,67,95,80,73,81,81,84,76,93,84,83,88,75,89,77,92,132

Mean predicted aligned error: 8.73 Å

pLDDT: mean 85.71, std 16.73, range [34.25, 98.31]

Nearest PDB structures (foldseek):
  8i7r-assembly1_Fb  TM=2.105E-01  e=6.396E+00  Mus musculus